Protein AF-0000000084599355 (afdb_homodimer)

Radius of gyration: 20.93 Å; Cα contacts (8 Å, |Δi|>4): 583; chains: 2; bounding box: 44×63×50 Å

Organism: NCBI:txid1246626

Foldseek 3Di:
DPPPQPADDPVLLVVQLQQKEKEFEPVDDPLVLLVVVCVVVVHHYDYDHDPAAGMFIWGAADVVSPRHGIGGFFEYEHEAAALQRVLVLVVVVVNNVVNLVVNLVGHYAYEHQAQCNVVCLCVVPYDDPDDSVVSVVSQVVSCVVSPYDYHYHHSNCVNVVRSVVNSVSSSVVSND/DPPPQDADDPVLLVVQLQQKEKEFEPVDDPLVLLVVVCVVVVHHYDYDHDPAAGMFIWGAADVVSPRHGIGTFFEYEHEAAALQRVLVLVVVVVNNVVNLVVNLVGHYAYEHQAQCNVVCLCVVPYDDPDDSVVSVVSQVVSCVVSPYDYHYHHSNCVNVVRSVVNSVSSSVVSND

Nearest PDB structures (foldseek):
  4p0q-assembly1_A  TM=6.979E-01  e=1.265E-07  Homo sapiens
  9f9m-assembly2_C  TM=7.115E-01  e=2.383E-07  Homo sapiens
  4p0p-assembly1_A  TM=7.348E-01  e=7.452E-07  Homo sapiens
  7f6l-assembly1_A  TM=7.515E-01  e=2.053E-06  Homo sapiens
  9f9a-assembly2_C  TM=6.940E-01  e=2.330E-06  Homo sapiens

Structure (mmCIF, N/CA/C/O backbone):
data_AF-0000000084599355-model_v1
#
loop_
_entity.id
_entity.type
_entity.pdbx_description
1 polymer Nuclease
#
loop_
_atom_site.group_PDB
_atom_site.id
_atom_site.type_symbol
_atom_site.label_atom_id
_atom_site.label_alt_id
_atom_site.label_comp_id
_atom_site.label_asym_id
_atom_site.label_entity_id
_atom_site.label_seq_id
_atom_site.pdbx_PDB_ins_code
_atom_site.Cartn_x
_atom_site.Cartn_y
_atom_site.Cartn_z
_atom_site.occupancy
_atom_site.B_iso_or_equiv
_atom_site.auth_seq_id
_atom_site.auth_comp_id
_atom_site.auth_asym_id
_atom_site.auth_atom_id
_atom_site.pdbx_PDB_model_num
ATOM 1 N N . MET A 1 1 ? -10.344 21.297 -13.68 1 28.09 1 MET A N 1
ATOM 2 C CA . MET A 1 1 ? -9.609 22.234 -12.844 1 28.09 1 MET A CA 1
ATOM 3 C C . MET A 1 1 ? -8.656 23.078 -13.688 1 28.09 1 MET A C 1
ATOM 5 O O . MET A 1 1 ? -8.047 22.578 -14.633 1 28.09 1 MET A O 1
ATOM 9 N N . SER A 1 2 ? -8.914 24.312 -13.789 1 31.38 2 SER A N 1
ATOM 10 C CA . SER A 1 2 ? -8.062 25.297 -14.445 1 31.38 2 SER A CA 1
ATOM 11 C C . SER A 1 2 ? -6.609 25.156 -14.008 1 31.38 2 SER A C 1
ATOM 13 O O . SER A 1 2 ? -6.312 25.156 -12.812 1 31.38 2 SER A O 1
ATOM 15 N N . ALA A 1 3 ? -5.742 24.531 -14.688 1 36.69 3 ALA A N 1
ATOM 16 C CA . ALA A 1 3 ? -4.316 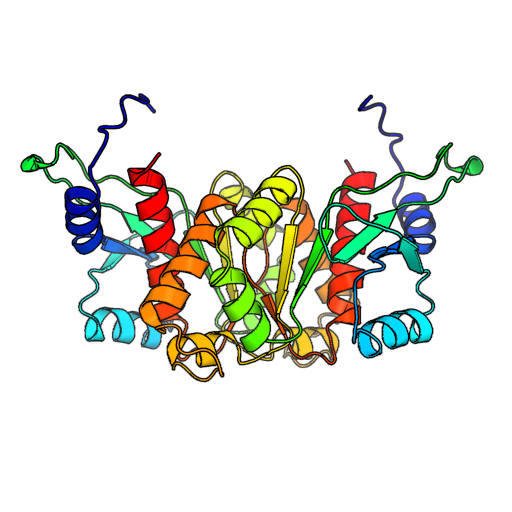24.234 -14.547 1 36.69 3 ALA A CA 1
ATOM 17 C C . ALA A 1 3 ? -3.518 25.5 -14.297 1 36.69 3 ALA A C 1
ATOM 19 O O . ALA A 1 3 ? -2.342 25.594 -14.664 1 36.69 3 ALA A O 1
ATOM 20 N N . LEU A 1 4 ? -4.129 26.547 -14.172 1 40.41 4 LEU A N 1
ATOM 21 C CA . LEU A 1 4 ? -3.295 27.703 -13.883 1 40.41 4 LEU A CA 1
ATOM 22 C C . LEU A 1 4 ? -2.6 27.562 -12.531 1 40.41 4 LEU A C 1
ATOM 24 O O . LEU A 1 4 ? -3.213 27.781 -11.484 1 40.41 4 LEU A O 1
ATOM 28 N N . GLY A 1 5 ? -1.975 26.453 -12.227 1 50.72 5 GLY A N 1
ATOM 29 C CA . GLY A 1 5 ? -1.352 26.203 -10.938 1 50.72 5 GLY A CA 1
ATOM 30 C C . GLY A 1 5 ? -0.275 27.203 -10.586 1 50.72 5 GLY A C 1
ATOM 31 O O . GLY A 1 5 ? 0.524 27.594 -11.438 1 50.72 5 GLY A O 1
ATOM 32 N N . TYR A 1 6 ? -0.561 28.281 -9.758 1 60.06 6 TYR A N 1
ATOM 33 C CA . TYR A 1 6 ? 0.477 29.125 -9.172 1 60.06 6 TYR A CA 1
ATOM 34 C C . TYR A 1 6 ? 1.712 28.312 -8.828 1 60.06 6 TYR A C 1
ATOM 36 O O . TYR A 1 6 ? 1.599 27.156 -8.406 1 60.06 6 TYR A O 1
ATOM 44 N N . ARG A 1 7 ? 2.85 28.609 -9.438 1 75.12 7 ARG A N 1
ATOM 45 C CA . ARG A 1 7 ? 4.121 27.969 -9.109 1 75.12 7 ARG A CA 1
ATOM 46 C C . ARG A 1 7 ? 4.668 28.484 -7.781 1 75.12 7 ARG A C 1
ATOM 48 O O . ARG A 1 7 ? 5.082 29.641 -7.68 1 75.12 7 ARG A O 1
ATOM 55 N N . TYR A 1 8 ? 4.406 27.828 -6.734 1 86.81 8 TYR A N 1
ATOM 56 C CA . TYR A 1 8 ? 4.91 28.172 -5.406 1 86.81 8 TYR A CA 1
ATOM 57 C C . TYR A 1 8 ? 6.383 27.797 -5.27 1 86.81 8 TYR A C 1
ATOM 59 O O . TYR A 1 8 ? 6.82 26.781 -5.805 1 86.81 8 TYR A O 1
ATOM 67 N N . ASP A 1 9 ? 7.094 28.688 -4.652 1 90.06 9 ASP A N 1
ATOM 68 C CA . ASP A 1 9 ? 8.453 28.266 -4.324 1 90.06 9 ASP A CA 1
ATOM 69 C C . ASP A 1 9 ? 8.484 27.453 -3.039 1 90.06 9 ASP A C 1
ATOM 71 O O . ASP A 1 9 ? 7.441 27.234 -2.412 1 90.06 9 ASP A O 1
ATOM 75 N N . LYS A 1 10 ? 9.633 26.875 -2.725 1 90.5 10 LYS A N 1
ATOM 76 C CA . LYS A 1 10 ? 9.766 25.938 -1.604 1 90.5 10 LYS A CA 1
ATOM 77 C C . LYS A 1 10 ? 9.312 26.594 -0.298 1 90.5 10 LYS A C 1
ATOM 79 O O . LYS A 1 10 ? 8.633 25.953 0.514 1 90.5 10 LYS A O 1
ATOM 84 N N . LYS A 1 11 ? 9.656 27.797 -0.09 1 92.75 11 LYS A N 1
ATOM 85 C CA . LYS A 1 11 ? 9.312 28.516 1.135 1 92.75 11 LYS A CA 1
ATOM 86 C C . LYS A 1 11 ? 7.797 28.688 1.256 1 92.75 11 LYS A C 1
ATOM 88 O O . LYS A 1 11 ? 7.23 28.516 2.336 1 92.75 11 LYS A O 1
ATOM 93 N N . GLU A 1 12 ? 7.195 29.078 0.204 1 93.38 12 GLU A N 1
ATOM 94 C CA . GLU A 1 12 ? 5.746 29.25 0.176 1 93.38 12 GLU A CA 1
ATOM 95 C C . GLU A 1 12 ? 5.023 27.938 0.443 1 93.38 12 GLU A C 1
ATOM 97 O O . GLU A 1 12 ? 4.039 27.906 1.183 1 93.38 12 GLU A O 1
ATOM 102 N N . ILE A 1 13 ? 5.562 26.922 -0.191 1 94.5 13 ILE A N 1
ATOM 103 C CA . ILE A 1 13 ? 4.969 25.594 -0.008 1 94.5 13 ILE A CA 1
ATOM 104 C C . ILE A 1 13 ? 5.035 25.203 1.465 1 94.5 13 ILE A C 1
ATOM 106 O O . ILE A 1 13 ? 4.047 24.75 2.039 1 94.5 13 ILE A O 1
ATOM 110 N N . ASP A 1 14 ? 6.156 25.391 2.072 1 93.75 14 ASP A N 1
ATOM 111 C CA . ASP A 1 14 ? 6.336 25.047 3.48 1 93.75 14 ASP A CA 1
ATOM 112 C C . ASP A 1 14 ? 5.367 25.844 4.359 1 93.75 14 ASP A C 1
ATOM 114 O O . ASP A 1 14 ? 4.801 25.297 5.309 1 93.75 14 ASP A O 1
ATOM 118 N N . GLN A 1 15 ? 5.195 27.094 4.027 1 94.19 15 GLN A N 1
ATOM 119 C CA . GLN A 1 15 ? 4.285 27.938 4.781 1 94.19 15 GLN A CA 1
ATOM 120 C C . GLN A 1 15 ? 2.844 27.469 4.645 1 94.19 15 GLN A C 1
ATOM 122 O O . GLN A 1 15 ? 2.102 27.422 5.629 1 94.19 15 GLN A O 1
ATOM 127 N N . ILE A 1 16 ? 2.473 27.141 3.455 1 94.94 16 ILE A N 1
ATOM 128 C CA . ILE A 1 16 ? 1.12 26.672 3.188 1 94.94 16 ILE A CA 1
ATOM 129 C C . ILE A 1 16 ? 0.878 25.359 3.936 1 94.94 16 ILE A C 1
ATOM 131 O O . ILE A 1 16 ? -0.16 25.188 4.578 1 94.94 16 ILE A O 1
ATOM 135 N N . LEU A 1 17 ? 1.846 24.469 3.914 1 95.69 17 LEU A N 1
ATOM 136 C CA . LEU A 1 17 ? 1.702 23.141 4.492 1 95.69 17 LEU A CA 1
ATOM 137 C C . LEU A 1 17 ? 1.582 23.219 6.012 1 95.69 17 LEU A C 1
ATOM 139 O O . LEU A 1 17 ? 0.947 22.359 6.633 1 95.69 17 LEU A O 1
ATOM 143 N N . LYS A 1 18 ? 2.094 24.203 6.609 1 95.25 18 LYS A N 1
ATOM 144 C CA . LYS A 1 18 ? 1.987 24.391 8.055 1 95.25 18 LYS A CA 1
ATOM 145 C C . LYS A 1 18 ? 0.544 24.672 8.461 1 95.25 18 LYS A C 1
ATOM 147 O O . LYS A 1 18 ? 0.185 24.516 9.633 1 95.25 18 LYS A O 1
ATOM 152 N N . THR A 1 19 ? -0.26 25.109 7.496 1 96.19 19 THR A N 1
ATOM 153 C CA . THR A 1 19 ? -1.637 25.484 7.805 1 96.19 19 THR A CA 1
ATOM 154 C C . THR A 1 19 ? -2.598 24.359 7.434 1 96.19 19 THR A C 1
ATOM 156 O O . THR A 1 19 ? -3.814 24.5 7.57 1 96.19 19 THR A O 1
ATOM 159 N N . LEU A 1 20 ? -2.074 23.266 6.922 1 97.69 20 LEU A N 1
ATOM 160 C CA . LEU A 1 20 ? -2.904 22.141 6.477 1 97.69 20 LEU A CA 1
ATOM 161 C C . LEU A 1 20 ? -3.867 21.719 7.574 1 97.69 20 LEU A C 1
ATOM 163 O O . LEU A 1 20 ? -3.475 21.594 8.734 1 97.69 20 LEU A O 1
ATOM 167 N N . VAL A 1 21 ? -5.125 21.469 7.191 1 98.56 21 VAL A N 1
ATOM 168 C CA . VAL A 1 21 ? -6.125 21.016 8.148 1 98.56 21 VAL A CA 1
ATOM 169 C C . VAL A 1 21 ? -6.574 19.594 7.801 1 98.56 21 VAL A C 1
ATOM 171 O O . VAL A 1 21 ? -6.969 19.328 6.664 1 98.56 21 VAL A O 1
ATOM 174 N N . ILE A 1 22 ? -6.508 18.672 8.773 1 98.62 22 ILE A N 1
ATOM 175 C CA . ILE A 1 22 ? -6.977 17.312 8.578 1 98.62 22 ILE A CA 1
ATOM 176 C C . ILE A 1 22 ? -8.492 17.25 8.766 1 98.62 22 ILE A C 1
ATOM 178 O O . ILE A 1 22 ? -9.031 17.859 9.688 1 98.62 22 ILE A O 1
ATOM 182 N N . THR A 1 23 ? -9.188 16.672 7.855 1 98.06 23 THR A N 1
ATOM 183 C CA . THR A 1 23 ? -10.609 16.391 8.023 1 98.06 23 THR A CA 1
ATOM 184 C C . THR A 1 23 ? -10.836 14.992 8.578 1 98.06 23 THR A C 1
ATOM 186 O O . THR A 1 23 ? -10.227 14.023 8.102 1 98.06 23 THR A O 1
ATOM 189 N N . VAL A 1 24 ? -11.664 14.875 9.586 1 97.5 24 VAL A N 1
ATOM 190 C CA . VAL A 1 24 ? -12.016 13.617 10.234 1 97.5 24 VAL A CA 1
ATOM 191 C C . VAL A 1 24 ? -13.508 13.344 10.062 1 97.5 24 VAL A C 1
ATOM 193 O O . VAL A 1 24 ? -14.344 14.164 10.445 1 97.5 24 VAL A O 1
ATOM 196 N N . ASP A 1 25 ? -13.805 12.203 9.453 1 96.38 25 ASP A N 1
ATOM 197 C CA . ASP A 1 25 ? -15.211 11.867 9.266 1 96.38 25 ASP A CA 1
ATOM 198 C C . ASP A 1 25 ? -15.945 11.805 10.609 1 96.38 25 ASP A C 1
ATOM 200 O O . ASP A 1 25 ? -15.422 11.25 11.578 1 96.38 25 ASP A O 1
ATOM 204 N N . THR A 1 26 ? -17.062 12.242 10.656 1 92.88 26 THR A N 1
ATOM 205 C CA . THR A 1 26 ? -17.844 12.328 11.883 1 92.88 26 THR A CA 1
ATOM 206 C C . THR A 1 26 ? -18.234 10.938 12.375 1 92.88 26 THR A C 1
ATOM 208 O O . THR A 1 26 ? -18.484 10.742 13.57 1 92.88 26 THR A O 1
ATOM 211 N N . ARG A 1 27 ? -18.297 10.031 11.5 1 89.56 27 ARG A N 1
ATOM 212 C CA . ARG A 1 27 ? -18.719 8.68 11.875 1 89.56 27 ARG A CA 1
ATOM 213 C C . ARG A 1 27 ? -17.562 7.895 12.484 1 89.56 27 ARG A C 1
ATOM 215 O O . ARG A 1 27 ? -17.766 6.789 13 1 89.56 27 ARG A O 1
ATOM 222 N N . GLU A 1 28 ? -16.312 8.391 12.305 1 87.12 28 GLU A N 1
ATOM 223 C CA . GLU A 1 28 ? -15.141 7.766 12.906 1 87.12 28 GLU A CA 1
ATOM 224 C C . GLU A 1 28 ? -15.211 7.816 14.43 1 87.12 28 GLU A C 1
ATOM 226 O O . GLU A 1 28 ? -15.242 8.898 15.023 1 87.12 28 GLU A O 1
ATOM 231 N N . GLN A 1 29 ? -15.305 6.477 14.852 1 81.75 29 GLN A N 1
ATOM 232 C CA . GLN A 1 29 ? -15.359 6.332 16.297 1 81.75 29 GLN A CA 1
ATOM 233 C C . GLN A 1 29 ? -14.117 5.633 16.844 1 81.75 29 GLN A C 1
ATOM 235 O O . GLN A 1 29 ? -13.297 5.137 16.062 1 81.75 29 GLN A O 1
ATOM 240 N N . LYS A 1 30 ? -13.766 5.754 18.141 1 85.19 30 LYS A N 1
ATOM 241 C CA . LYS A 1 30 ? -12.656 5.102 18.812 1 85.19 30 LYS A CA 1
ATOM 242 C C . LYS A 1 30 ? -11.312 5.543 18.234 1 85.19 30 LYS A C 1
ATOM 244 O O . LYS A 1 30 ? -10.469 4.707 17.906 1 85.19 30 LYS A O 1
ATOM 249 N N . ASN A 1 31 ? -11.234 6.754 17.875 1 92.31 31 ASN A N 1
ATOM 250 C CA . ASN A 1 31 ? -10.023 7.281 17.25 1 92.31 31 ASN A CA 1
ATOM 251 C C . ASN A 1 31 ? -9.305 8.266 18.172 1 92.31 31 ASN A C 1
ATOM 253 O O . ASN A 1 31 ? -8.609 9.172 17.703 1 92.31 31 ASN A O 1
ATOM 257 N N . GLN A 1 32 ? -9.516 8.109 19.406 1 94.75 32 GLN A N 1
ATOM 258 C CA . GLN A 1 32 ? -8.961 9.031 20.391 1 94.75 32 GLN A CA 1
ATOM 259 C C . GLN A 1 32 ? -7.438 9.109 20.266 1 94.75 32 GLN A C 1
ATOM 261 O O . GLN A 1 32 ? -6.855 10.188 20.391 1 94.75 32 GLN A O 1
ATOM 266 N N . HIS A 1 33 ? -6.805 7.984 20.094 1 96.12 33 HIS A N 1
ATOM 267 C CA . HIS A 1 33 ? -5.348 7.969 20.016 1 96.12 33 HIS A CA 1
ATOM 268 C C . HIS A 1 33 ? -4.859 8.766 18.812 1 96.12 33 HIS A C 1
ATOM 270 O O . HIS A 1 33 ? -3.779 9.359 18.844 1 96.12 33 HIS A O 1
ATOM 276 N N . VAL A 1 34 ? -5.59 8.781 17.703 1 97.19 34 VAL A N 1
ATOM 277 C CA . VAL A 1 34 ? -5.254 9.57 16.531 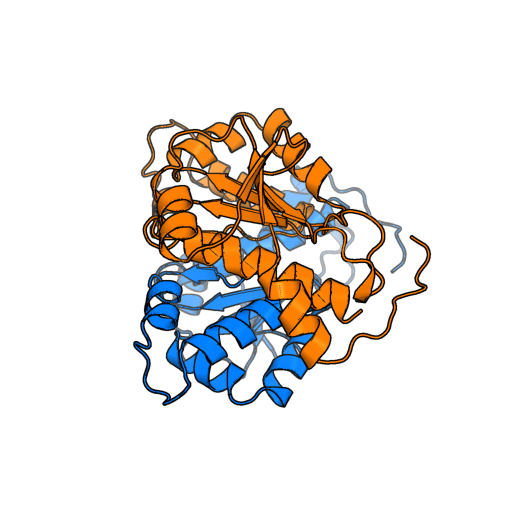1 97.19 34 VAL A CA 1
ATOM 278 C C . VAL A 1 34 ? -5.43 11.055 16.828 1 97.19 34 VAL A C 1
ATOM 280 O O . VAL A 1 34 ? -4.547 11.867 16.531 1 97.19 34 VAL A O 1
ATOM 283 N N . ARG A 1 35 ? -6.551 11.398 17.438 1 96.19 35 ARG A N 1
ATOM 284 C CA . ARG A 1 35 ? -6.836 12.781 17.797 1 96.19 35 ARG A CA 1
ATOM 285 C C . ARG A 1 35 ? -5.801 13.312 18.797 1 96.19 35 ARG A C 1
ATOM 287 O O . ARG A 1 35 ? -5.352 14.461 18.672 1 96.19 35 ARG A O 1
ATOM 294 N N . GLU A 1 36 ? -5.504 12.523 19.75 1 97.25 36 GLU A N 1
ATOM 295 C CA . GLU A 1 36 ? -4.504 12.914 20.734 1 97.25 36 GLU A CA 1
ATOM 296 C C . GLU A 1 36 ? -3.162 13.219 20.078 1 97.25 36 GLU A C 1
ATOM 298 O O . GLU A 1 36 ? -2.453 14.141 20.484 1 97.25 36 GLU A O 1
ATOM 303 N N . TYR A 1 37 ? -2.801 12.391 19.094 1 97.75 37 TYR A N 1
ATOM 304 C CA . TYR A 1 37 ? -1.583 12.664 18.344 1 97.75 37 TYR A CA 1
ATOM 305 C C . TYR A 1 37 ? -1.647 14.031 17.688 1 97.75 37 TYR A C 1
ATOM 307 O O . TYR A 1 37 ? -0.693 14.812 17.766 1 97.75 37 TYR A O 1
ATOM 315 N N . PHE A 1 38 ? -2.742 14.352 16.953 1 97.88 38 PHE A N 1
ATOM 316 C CA . PHE A 1 38 ? -2.908 15.648 16.297 1 97.88 38 PHE A CA 1
ATOM 317 C C . PHE A 1 38 ? -2.779 16.781 17.312 1 97.88 38 PHE A C 1
ATOM 319 O O . PHE A 1 38 ? -2.088 17.766 17.047 1 97.88 38 PHE A O 1
ATOM 326 N N . MET A 1 39 ? -3.414 16.594 18.453 1 97.62 39 MET A N 1
ATOM 327 C CA . MET A 1 39 ? -3.385 17.625 19.484 1 97.62 39 MET A CA 1
ATOM 328 C C . MET A 1 39 ? -1.97 17.812 20.016 1 97.62 39 MET A C 1
ATOM 330 O O . MET A 1 39 ? -1.489 18.953 20.141 1 97.62 39 MET A O 1
ATOM 334 N N . LYS A 1 40 ? -1.336 16.75 20.328 1 97.69 40 LYS A N 1
ATOM 335 C CA . LYS A 1 40 ? 0.013 16.797 20.891 1 97.69 40 LYS A CA 1
ATOM 336 C C . LYS A 1 40 ? 0.985 17.469 19.922 1 97.69 40 LYS A C 1
ATOM 338 O O . LYS A 1 40 ? 1.914 18.156 20.344 1 97.69 40 LYS A O 1
ATOM 343 N N . LYS A 1 41 ? 0.792 17.297 18.625 1 97.44 41 LYS A N 1
ATOM 344 C CA . LYS A 1 41 ? 1.697 17.828 17.609 1 97.44 41 LYS A CA 1
ATOM 345 C C . LYS A 1 41 ? 1.189 19.156 17.047 1 97.44 41 LYS A C 1
ATOM 347 O O . LYS A 1 41 ? 1.764 19.703 16.109 1 97.44 41 LYS A O 1
ATOM 352 N N . ASP A 1 42 ? 0.11 19.656 17.578 1 97.62 42 ASP A N 1
ATOM 353 C CA . ASP A 1 42 ? -0.495 20.922 17.172 1 97.62 42 ASP A CA 1
ATOM 354 C C . ASP A 1 42 ? -0.903 20.891 15.703 1 97.62 42 ASP A C 1
ATOM 356 O O . ASP A 1 42 ? -0.635 21.828 14.961 1 97.62 42 ASP A O 1
ATOM 360 N N . ILE A 1 43 ? -1.432 19.734 15.297 1 98.06 43 ILE A N 1
ATOM 361 C CA . ILE A 1 43 ? -1.965 19.562 13.945 1 98.06 43 ILE A CA 1
ATOM 362 C C . ILE A 1 43 ? -3.441 19.953 13.922 1 98.06 43 ILE A C 1
ATOM 364 O O . ILE A 1 43 ? -4.258 19.344 14.625 1 98.06 43 ILE A O 1
ATOM 368 N N . PRO A 1 44 ? -3.809 20.984 13.148 1 98.12 44 PRO A N 1
ATOM 369 C CA . PRO A 1 44 ? -5.223 21.359 13.055 1 98.12 44 PRO A CA 1
ATOM 370 C C . PRO A 1 44 ? -6.086 20.266 12.445 1 98.12 44 PRO A C 1
ATOM 372 O O . PRO A 1 44 ? -5.68 19.609 11.469 1 98.12 44 PRO A O 1
ATOM 375 N N . PHE A 1 45 ? -7.242 19.984 13.039 1 98.06 45 PHE A N 1
ATOM 376 C CA . PHE A 1 45 ? -8.18 19.031 12.445 1 98.06 45 PHE A CA 1
ATOM 377 C C . PHE A 1 45 ? -9.617 19.438 12.758 1 98.06 45 PHE A C 1
ATOM 379 O O . PHE A 1 45 ? -9.875 20.141 13.734 1 98.06 45 PHE A O 1
ATOM 386 N N . VAL A 1 46 ? -10.555 19.062 11.859 1 97.44 46 VAL A N 1
ATOM 387 C CA . VAL A 1 46 ? -11.969 19.375 12.008 1 97.44 46 VAL A CA 1
ATOM 388 C C . VAL A 1 46 ? -12.805 18.125 11.703 1 97.44 46 VAL A C 1
ATOM 390 O O . VAL A 1 46 ? -12.406 17.2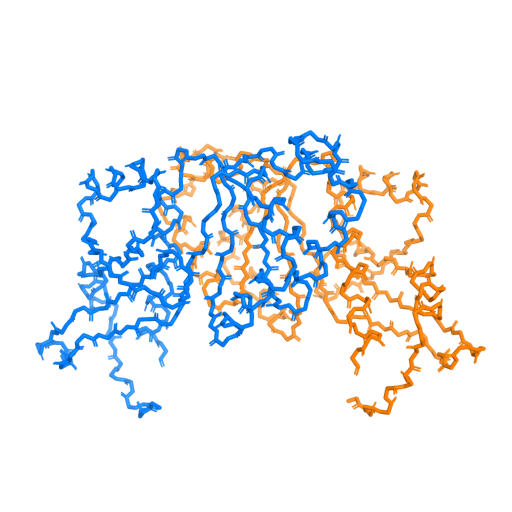81 10.898 1 97.44 46 VAL A O 1
ATOM 393 N N . ASN A 1 47 ? -13.961 17.969 12.391 1 96.25 47 ASN A N 1
ATOM 394 C CA . ASN A 1 47 ? -14.922 16.922 12.07 1 96.25 47 ASN A CA 1
ATOM 395 C C . ASN A 1 47 ? -15.852 17.344 10.938 1 96.25 47 ASN A C 1
ATOM 397 O O . ASN A 1 47 ? -16.391 18.453 10.945 1 96.25 47 ASN A O 1
ATOM 401 N N . ARG A 1 48 ? -15.984 16.531 9.953 1 94 48 ARG A N 1
ATOM 402 C CA . ARG A 1 48 ? -16.859 16.766 8.805 1 94 48 ARG A CA 1
ATOM 403 C C . ARG A 1 48 ? -17.375 15.445 8.234 1 94 48 ARG A C 1
ATOM 405 O O . ARG A 1 48 ? -16.688 14.43 8.266 1 94 48 ARG A O 1
ATOM 412 N N . THR A 1 49 ? -18.609 15.5 7.758 1 93.25 49 THR A N 1
ATOM 413 C CA . THR A 1 49 ? -19.109 14.32 7.066 1 93.25 49 THR A CA 1
ATOM 414 C C . THR A 1 49 ? -18.391 14.117 5.738 1 93.25 49 THR A C 1
ATOM 416 O O . THR A 1 49 ? -18.344 15.023 4.906 1 93.25 49 THR A O 1
ATOM 419 N N . MET A 1 50 ? -17.859 12.977 5.602 1 92.06 50 MET A N 1
ATOM 420 C CA . MET A 1 50 ? -17.109 12.68 4.387 1 92.06 50 MET A CA 1
ATOM 421 C C . MET A 1 50 ? -17.75 11.539 3.607 1 92.06 50 MET A C 1
ATOM 423 O O . MET A 1 50 ? -18.25 10.586 4.199 1 92.06 50 MET A O 1
ATOM 427 N N . LYS A 1 51 ? -17.672 11.625 2.277 1 87.19 51 LYS A N 1
ATOM 428 C CA . LYS A 1 51 ? -18.25 10.609 1.404 1 87.19 51 LYS A CA 1
ATOM 429 C C . LYS A 1 51 ? -17.312 9.414 1.258 1 87.19 51 LYS A C 1
ATOM 431 O O . LYS A 1 51 ? -17.766 8.289 1.024 1 87.19 51 LYS A O 1
ATOM 436 N N . THR A 1 52 ? -16.031 9.711 1.379 1 89.56 52 THR A N 1
ATOM 437 C CA . THR A 1 52 ? -15.039 8.672 1.165 1 89.56 52 THR A CA 1
ATOM 438 C C . THR A 1 52 ? -13.93 8.75 2.215 1 89.56 52 THR A C 1
ATOM 440 O O . THR A 1 52 ? -13.492 9.844 2.574 1 89.56 52 THR A O 1
ATOM 443 N N . GLY A 1 53 ? -13.617 7.609 2.707 1 92.81 53 GLY A N 1
ATOM 444 C CA . GLY A 1 53 ? -12.523 7.543 3.662 1 92.81 53 GLY A CA 1
ATOM 445 C C . GLY A 1 53 ? -12.891 8.094 5.027 1 92.81 53 GLY A C 1
ATOM 446 O O . GLY A 1 53 ? -13.938 8.719 5.191 1 92.81 53 GLY A O 1
ATOM 447 N N . ASP A 1 54 ? -12.023 7.914 5.984 1 96.25 54 ASP A N 1
ATOM 448 C CA . ASP A 1 54 ? -12.195 8.391 7.352 1 96.25 54 ASP A CA 1
ATOM 449 C C . ASP A 1 54 ? -11.422 9.688 7.582 1 96.25 54 ASP A C 1
ATOM 451 O O . ASP A 1 54 ? -11.789 10.5 8.438 1 96.25 54 ASP A O 1
ATOM 455 N N . TYR A 1 55 ? -10.398 9.875 6.832 1 97.56 55 TYR A N 1
ATOM 456 C CA . TYR A 1 55 ? -9.547 11.047 6.992 1 97.56 55 TYR A CA 1
ATOM 457 C C . TYR A 1 55 ? -9.195 11.656 5.641 1 97.56 55 TYR A C 1
ATOM 459 O O . TYR A 1 55 ? -8.938 10.93 4.676 1 97.56 55 TYR A O 1
ATOM 467 N N . GLY A 1 56 ? -9.188 12.93 5.531 1 97.31 56 GLY A N 1
ATOM 468 C CA . GLY A 1 56 ? -8.734 13.758 4.426 1 97.31 56 GLY A CA 1
ATOM 469 C C . GLY A 1 56 ? -8.07 15.039 4.879 1 97.31 56 GLY A C 1
ATOM 470 O O . GLY A 1 56 ? -7.617 15.148 6.02 1 97.31 56 GLY A O 1
ATOM 471 N N . CYS A 1 57 ? -7.922 15.992 3.871 1 97.81 57 CYS A N 1
ATOM 472 C CA . CYS A 1 57 ? -7.332 17.266 4.281 1 97.81 57 CYS A CA 1
ATOM 473 C C . CYS A 1 57 ? -7.676 18.375 3.295 1 97.81 57 CYS A C 1
ATOM 475 O O . CYS A 1 57 ? -8.172 18.094 2.201 1 97.81 57 CYS A O 1
ATOM 477 N N . TYR A 1 58 ? -7.5 19.547 3.783 1 97.5 58 TYR A N 1
ATOM 478 C CA . TYR A 1 58 ? -7.645 20.703 2.908 1 97.5 58 TYR A CA 1
ATOM 479 C C . TYR A 1 58 ? -6.699 21.828 3.326 1 97.5 58 TYR A C 1
ATOM 481 O O . TYR A 1 58 ? -6.227 21.859 4.465 1 97.5 58 TYR A O 1
ATOM 489 N N . ILE A 1 59 ? -6.371 22.641 2.379 1 96.81 59 ILE A N 1
ATOM 490 C CA . ILE A 1 59 ? -5.594 23.859 2.58 1 96.81 59 ILE A CA 1
ATOM 491 C C . ILE A 1 59 ? -6.535 25.047 2.742 1 96.81 59 ILE A C 1
ATOM 493 O O . ILE A 1 59 ? -7.312 25.375 1.837 1 96.81 59 ILE A O 1
ATOM 497 N N . PRO A 1 60 ? -6.457 25.688 3.879 1 97.12 60 PRO A N 1
ATOM 498 C CA . PRO A 1 60 ? -7.348 26.844 4.082 1 97.12 60 PRO A CA 1
ATOM 499 C C . PRO A 1 60 ? -7.062 27.984 3.117 1 97.12 60 PRO A C 1
ATOM 501 O O . PRO A 1 60 ? -5.934 28.141 2.652 1 97.12 60 PRO A O 1
ATOM 504 N N . ALA A 1 61 ? -8.117 28.781 2.881 1 95.69 61 ALA A N 1
ATOM 505 C CA . ALA A 1 61 ? -7.965 29.984 2.068 1 95.69 61 ALA A CA 1
ATOM 506 C C . ALA A 1 61 ? -6.871 30.891 2.631 1 95.69 61 ALA A C 1
ATOM 508 O O . ALA A 1 61 ? -6.762 31.062 3.85 1 95.69 61 ALA A O 1
ATOM 509 N N . ASN A 1 62 ? -5.996 31.359 1.801 1 93.38 62 ASN A N 1
ATOM 510 C CA . ASN A 1 62 ? -4.93 32.312 2.084 1 93.38 62 ASN A CA 1
ATOM 511 C C . ASN A 1 62 ? -4.723 33.281 0.926 1 93.38 62 ASN A C 1
ATOM 513 O O . ASN A 1 62 ? -3.848 33.094 0.085 1 93.38 62 ASN A O 1
ATOM 517 N N . PRO A 1 63 ? -5.395 34.406 1.001 1 91.44 63 PRO A N 1
ATOM 518 C CA . PRO A 1 63 ? -5.332 35.344 -0.118 1 91.44 63 PRO A CA 1
ATOM 519 C C . PRO A 1 63 ? -3.92 35.875 -0.367 1 91.44 63 PRO A C 1
ATOM 521 O O . PRO A 1 63 ? -3.551 36.156 -1.514 1 91.44 63 PRO A O 1
ATOM 524 N N . GLU A 1 64 ? -3.141 36 0.642 1 92.06 64 GLU A N 1
ATOM 525 C CA . GLU A 1 64 ? -1.775 36.469 0.5 1 92.06 64 GLU A CA 1
ATOM 526 C C . GLU A 1 64 ? -0.931 35.531 -0.35 1 92.06 64 GLU A C 1
ATOM 528 O O . GLU A 1 64 ? 0.002 35.969 -1.029 1 92.06 64 GLU A O 1
ATOM 533 N N . LEU A 1 65 ? -1.385 34.312 -0.33 1 90.88 65 LEU A N 1
ATOM 534 C CA . LEU A 1 65 ? -0.647 33.312 -1.108 1 90.88 65 LEU A CA 1
ATOM 535 C C . LEU A 1 65 ? -1.444 32.906 -2.336 1 90.88 65 LEU A C 1
ATOM 537 O O . LEU A 1 65 ? -1.122 31.891 -2.969 1 90.88 65 LEU A O 1
ATOM 541 N N . GLY A 1 66 ? -2.547 33.562 -2.541 1 88.69 66 GLY A N 1
ATOM 542 C CA . GLY A 1 66 ? -3.309 33.312 -3.756 1 88.69 66 GLY A CA 1
ATOM 543 C C . GLY A 1 66 ? -4.352 32.219 -3.607 1 88.69 66 GLY A C 1
ATOM 544 O O . GLY A 1 66 ? -4.902 31.75 -4.602 1 88.69 66 GLY A O 1
ATOM 545 N N . ILE A 1 67 ? -4.488 31.75 -2.416 1 92.38 67 ILE A N 1
ATOM 546 C CA . ILE A 1 67 ? -5.512 30.75 -2.164 1 92.38 67 ILE A CA 1
ATOM 547 C C . ILE A 1 67 ? -6.809 31.422 -1.737 1 92.38 67 ILE A C 1
ATOM 549 O O . ILE A 1 67 ? -6.961 31.812 -0.577 1 92.38 67 ILE A O 1
ATOM 553 N N . ILE A 1 68 ? -7.746 31.469 -2.641 1 93.25 68 ILE A N 1
ATOM 554 C CA . ILE A 1 68 ? -8.914 32.312 -2.475 1 93.25 68 ILE A CA 1
ATOM 555 C C . ILE A 1 68 ? -9.977 31.594 -1.66 1 93.25 68 ILE A C 1
ATOM 557 O O . ILE A 1 68 ? -10.805 32.219 -0.998 1 93.25 68 ILE A O 1
ATOM 561 N N . ARG A 1 69 ? -9.984 30.297 -1.748 1 94.88 69 ARG A N 1
ATOM 562 C CA . ARG A 1 69 ? -10.93 29.484 -0.983 1 94.88 69 ARG A CA 1
ATOM 563 C C . ARG A 1 69 ? -10.258 28.203 -0.476 1 94.88 69 ARG A C 1
ATOM 565 O O . ARG A 1 69 ? -9.203 27.812 -0.976 1 94.88 69 ARG A O 1
ATOM 572 N N . ASP A 1 70 ? -10.93 27.656 0.514 1 95.75 70 ASP A N 1
ATOM 573 C CA . ASP A 1 70 ? -10.445 26.359 0.977 1 95.75 70 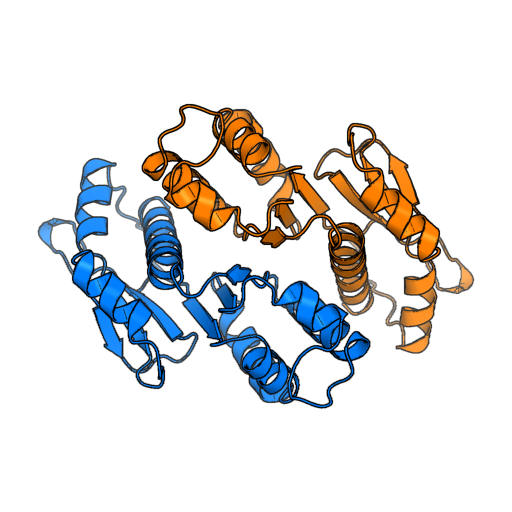ASP A CA 1
ATOM 574 C C . ASP A 1 70 ? -10.258 25.391 -0.19 1 95.75 70 ASP A C 1
ATOM 576 O O . ASP A 1 70 ? -11.133 25.281 -1.06 1 95.75 70 ASP A O 1
ATOM 580 N N . THR A 1 71 ? -9.117 24.797 -0.183 1 94.25 71 THR A N 1
ATOM 581 C CA . THR A 1 71 ? -8.805 23.859 -1.265 1 94.25 71 THR A CA 1
ATOM 582 C C . THR A 1 71 ? -8.633 22.438 -0.729 1 94.25 71 THR A C 1
ATOM 584 O O . THR A 1 71 ? -7.656 22.156 -0.03 1 94.25 71 THR A O 1
ATOM 587 N N . PHE A 1 72 ? -9.57 21.609 -1.16 1 94.44 72 PHE A N 1
ATOM 588 C CA . PHE A 1 72 ? -9.531 20.234 -0.699 1 94.44 72 PHE A CA 1
ATOM 589 C C . PHE A 1 72 ? -8.578 19.406 -1.551 1 94.44 72 PHE A C 1
ATOM 591 O O . PHE A 1 72 ? -8.547 19.547 -2.773 1 94.44 72 PHE A O 1
ATOM 598 N N . VAL A 1 73 ? -7.719 18.641 -0.858 1 93.81 73 VAL A N 1
ATOM 599 C CA . VAL A 1 73 ? -6.762 17.766 -1.53 1 93.81 73 VAL A CA 1
ATOM 600 C C . VAL A 1 73 ? -7.414 16.422 -1.834 1 93.81 73 VAL A C 1
ATOM 602 O O . VAL A 1 73 ? -8.055 15.828 -0.965 1 93.81 73 VAL A O 1
ATOM 605 N N . ASN A 1 74 ? -7.227 16 -3.031 1 92 74 ASN A N 1
ATOM 606 C CA . ASN A 1 74 ? -7.734 14.68 -3.375 1 92 74 ASN A CA 1
ATOM 607 C C . ASN A 1 74 ? -6.938 13.578 -2.686 1 92 74 ASN A C 1
ATOM 609 O O . ASN A 1 74 ? -5.707 13.594 -2.695 1 92 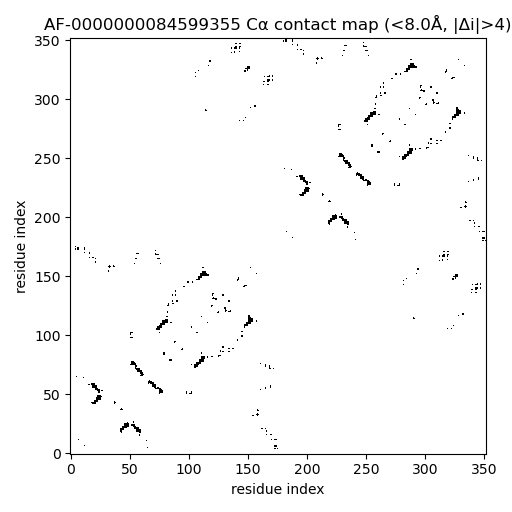74 ASN A O 1
ATOM 613 N N . GLY A 1 75 ? -7.586 12.727 -2.023 1 92.56 75 GLY A N 1
ATOM 614 C CA . GLY A 1 75 ? -6.988 11.617 -1.302 1 92.56 75 GLY A CA 1
ATOM 615 C C . GLY A 1 75 ? -7.68 11.32 0.015 1 92.56 75 GLY A C 1
ATOM 616 O O . GLY A 1 75 ? -8.312 12.195 0.603 1 92.56 75 GLY A O 1
ATOM 617 N N . ALA A 1 76 ? -7.605 10.156 0.385 1 93.88 76 ALA A N 1
ATOM 618 C CA . ALA A 1 76 ? -8.289 9.781 1.622 1 93.88 76 ALA A CA 1
ATOM 619 C C . ALA A 1 76 ? -7.609 8.578 2.275 1 93.88 76 ALA A C 1
ATOM 621 O O . ALA A 1 76 ? -6.969 7.77 1.597 1 93.88 76 ALA A O 1
ATOM 622 N N . VAL A 1 77 ? -7.715 8.523 3.578 1 96.31 77 VAL A N 1
ATOM 623 C CA . VAL A 1 77 ? -7.262 7.371 4.355 1 96.31 77 VAL A CA 1
ATOM 624 C C . VAL A 1 77 ? -8.453 6.684 5.008 1 96.31 77 VAL A C 1
ATOM 626 O O . VAL A 1 77 ? -9.258 7.328 5.688 1 96.31 77 VAL A O 1
ATOM 629 N N . GLU A 1 78 ? -8.633 5.438 4.688 1 95.56 78 GLU A N 1
ATOM 630 C CA . GLU A 1 78 ? -9.586 4.562 5.367 1 95.56 78 GLU A CA 1
ATOM 631 C C . GLU A 1 78 ? -8.914 3.789 6.496 1 95.56 78 GLU A C 1
ATOM 633 O O . GLU A 1 78 ? -7.844 3.205 6.305 1 95.56 78 GLU A O 1
ATOM 638 N N . ARG A 1 79 ? -9.492 3.865 7.676 1 96.5 79 ARG A N 1
ATOM 639 C CA . ARG A 1 79 ? -8.891 3.221 8.844 1 96.5 79 ARG A CA 1
ATOM 640 C C . ARG A 1 79 ? -9.797 2.115 9.383 1 96.5 79 ARG A C 1
ATOM 642 O O . ARG A 1 79 ? -11.008 2.301 9.508 1 96.5 79 ARG A O 1
ATOM 649 N N . LYS A 1 80 ? -9.18 0.938 9.625 1 96.25 80 LYS A N 1
ATOM 650 C CA . LYS A 1 80 ? -9.828 -0.164 10.336 1 96.25 80 LYS A CA 1
ATOM 651 C C . LYS A 1 80 ? -9.156 -0.408 11.688 1 96.25 80 LYS A C 1
ATOM 653 O O . LYS A 1 80 ? -7.93 -0.419 11.789 1 96.25 80 LYS A O 1
ATOM 658 N N . ASN A 1 81 ? -9.922 -0.587 12.734 1 94.69 81 ASN A N 1
ATOM 659 C CA . ASN A 1 81 ? -9.422 -0.753 14.094 1 94.69 81 ASN A CA 1
ATOM 660 C C . ASN A 1 81 ? -8.766 -2.115 14.289 1 94.69 81 ASN A C 1
ATOM 662 O O . ASN A 1 81 ? -8.219 -2.4 15.359 1 94.69 81 ASN A O 1
ATOM 666 N N . GLY A 1 82 ? -8.602 -2.893 13.305 1 96.44 82 GLY A N 1
ATOM 667 C CA . GLY A 1 82 ? -7.988 -4.207 13.398 1 96.44 82 GLY A CA 1
ATOM 668 C C . GLY A 1 82 ? -8.438 -5.156 12.305 1 96.44 82 GLY A C 1
ATOM 669 O O . GLY A 1 82 ? -9.266 -4.793 11.461 1 96.44 82 GLY A O 1
ATOM 670 N N . VAL A 1 83 ? -7.844 -6.359 12.375 1 97.56 83 VAL A N 1
ATOM 671 C CA . VAL A 1 83 ? -8.125 -7.375 11.367 1 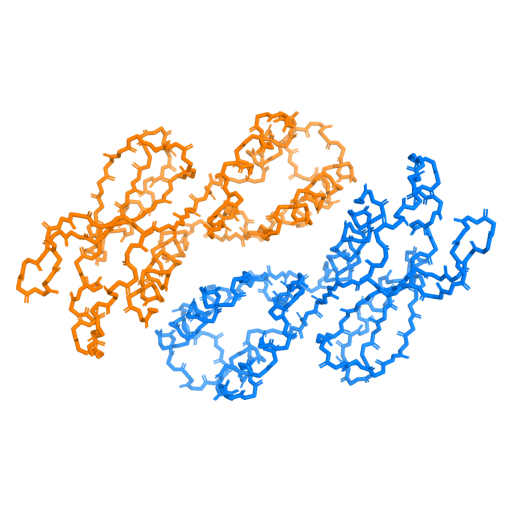97.56 83 VAL A CA 1
ATOM 672 C C . VAL A 1 83 ? -9.586 -7.793 11.438 1 97.56 83 VAL A C 1
ATOM 674 O O . VAL A 1 83 ? -10.219 -8.055 10.414 1 97.56 83 VAL A O 1
ATOM 677 N N . ASP A 1 84 ? -10.172 -7.891 12.664 1 97.69 84 ASP A N 1
ATOM 678 C CA . ASP A 1 84 ? -11.57 -8.289 12.812 1 97.69 84 ASP A CA 1
ATOM 679 C C . ASP A 1 84 ? -12.5 -7.355 12.031 1 97.69 84 ASP A C 1
ATOM 681 O O . ASP A 1 84 ? -13.43 -7.812 11.367 1 97.69 84 ASP A O 1
ATOM 685 N N . GLU A 1 85 ? -12.242 -6.074 12.109 1 96 85 GLU A N 1
ATOM 686 C CA . GLU A 1 85 ? -13.062 -5.117 11.383 1 96 85 GLU A CA 1
ATOM 687 C C . GLU A 1 85 ? -12.859 -5.25 9.875 1 96 85 GLU A C 1
ATOM 689 O O . GLU A 1 85 ? -13.812 -5.117 9.102 1 96 85 GLU A O 1
ATOM 694 N N . LEU A 1 86 ? -11.641 -5.434 9.43 1 96.81 86 LEU A N 1
ATOM 695 C CA . LEU A 1 86 ? -11.359 -5.648 8.016 1 96.81 86 LEU A CA 1
ATOM 696 C C . LEU A 1 86 ? -12.148 -6.84 7.477 1 96.81 86 LEU A C 1
ATOM 698 O O . LEU A 1 86 ? -12.789 -6.746 6.426 1 96.81 86 LEU A O 1
ATOM 702 N N . VAL A 1 87 ? -12.102 -7.938 8.266 1 97.38 87 VAL A N 1
ATOM 703 C CA . VAL A 1 87 ? -12.781 -9.164 7.848 1 97.38 87 VAL A CA 1
ATOM 704 C C . VAL A 1 87 ? -14.281 -8.898 7.727 1 97.38 87 VAL A C 1
ATOM 706 O O . VAL A 1 87 ? -14.914 -9.328 6.762 1 97.38 87 VAL A O 1
ATOM 709 N N . GLU A 1 88 ? -14.828 -8.18 8.664 1 95.88 88 GLU A N 1
ATOM 710 C CA . GLU A 1 88 ? -16.25 -7.848 8.625 1 95.88 88 GLU A CA 1
ATOM 711 C C . GLU A 1 88 ? -16.578 -7.016 7.391 1 95.88 88 GLU A C 1
ATOM 713 O O . GLU A 1 88 ? -17.641 -7.199 6.785 1 95.88 88 GLU A O 1
ATOM 718 N N . SER A 1 89 ? -15.727 -6.102 7.043 1 94.62 89 SER A N 1
ATOM 719 C CA . SER A 1 89 ? -15.93 -5.277 5.855 1 94.62 89 SER A CA 1
ATOM 720 C C . SER A 1 89 ? -15.922 -6.125 4.59 1 94.62 89 SER A C 1
ATOM 722 O O . SER A 1 89 ? -16.75 -5.918 3.693 1 94.62 89 SER A O 1
ATOM 724 N N . ILE A 1 90 ? -14.969 -7.043 4.508 1 95.38 90 ILE A N 1
ATOM 725 C CA . ILE A 1 90 ? -14.828 -7.879 3.318 1 95.38 90 ILE A CA 1
ATOM 726 C C . ILE A 1 90 ? -16.016 -8.82 3.205 1 95.38 90 ILE A C 1
ATOM 728 O O . ILE A 1 90 ? -16.484 -9.109 2.102 1 95.38 90 ILE A O 1
ATOM 732 N N . LYS A 1 91 ? -16.5 -9.273 4.395 1 93.62 91 LYS A N 1
ATOM 733 C CA . LYS A 1 91 ? -17.703 -10.117 4.402 1 93.62 91 LYS A CA 1
ATOM 734 C C . LYS A 1 91 ? -18.875 -9.406 3.762 1 93.62 91 LYS A C 1
ATOM 736 O O . LYS A 1 91 ? -19.703 -10.031 3.08 1 93.62 91 LYS A O 1
ATOM 741 N N . ASP A 1 92 ? -18.969 -8.148 4.074 1 92.31 92 ASP A N 1
ATOM 742 C CA . ASP A 1 92 ? -19.938 -7.309 3.387 1 92.31 92 ASP A CA 1
ATOM 743 C C . ASP A 1 92 ? -19.375 -6.77 2.074 1 92.31 92 ASP A C 1
ATOM 745 O O . ASP A 1 92 ? -19.125 -5.57 1.95 1 92.31 92 ASP A O 1
ATOM 749 N N . ARG A 1 93 ? -19.219 -7.613 1.097 1 89.69 93 ARG A N 1
ATOM 750 C CA . ARG A 1 93 ? -18.453 -7.395 -0.125 1 89.69 93 ARG A CA 1
ATOM 751 C C . ARG A 1 93 ? -18.984 -6.195 -0.901 1 89.69 93 ARG A C 1
ATOM 753 O O . ARG A 1 93 ? -18.203 -5.352 -1.357 1 89.69 93 ARG A O 1
ATOM 760 N N . THR A 1 94 ? -20.281 -6.121 -1.015 1 90.5 94 THR A N 1
ATOM 761 C CA . THR A 1 94 ? -20.906 -5.062 -1.807 1 90.5 94 THR A CA 1
ATOM 762 C C . THR A 1 94 ? -20.594 -3.691 -1.212 1 90.5 94 THR A C 1
ATOM 764 O O . THR A 1 94 ? -20.141 -2.787 -1.921 1 90.5 94 THR A O 1
ATOM 767 N N . ARG A 1 95 ? -20.812 -3.609 0.071 1 89.44 95 ARG A N 1
ATOM 768 C CA . ARG A 1 95 ? -20.562 -2.338 0.74 1 89.44 95 ARG A CA 1
ATOM 769 C C . ARG A 1 95 ? -19.078 -1.966 0.658 1 89.44 95 ARG A C 1
ATOM 771 O O . ARG A 1 95 ? -18.734 -0.811 0.393 1 89.44 95 ARG A O 1
ATOM 778 N N . PHE A 1 96 ? -18.219 -2.912 0.888 1 92 96 PHE A N 1
ATOM 779 C CA . PHE A 1 96 ? -16.781 -2.658 0.84 1 92 96 PHE A CA 1
ATOM 780 C C . PHE A 1 96 ? -16.359 -2.258 -0.564 1 92 96 PHE A C 1
ATOM 782 O O . PHE A 1 96 ? -15.625 -1.276 -0.74 1 92 96 PHE A O 1
ATOM 789 N N . GLU A 1 97 ? -16.781 -2.904 -1.537 1 91.56 97 GLU A N 1
ATOM 790 C CA . GLU A 1 97 ? -16.406 -2.605 -2.916 1 91.56 97 GLU A CA 1
ATOM 791 C C . GLU A 1 97 ? -16.922 -1.23 -3.34 1 91.56 97 GLU A C 1
ATOM 793 O O . GLU A 1 97 ? -16.234 -0.505 -4.062 1 91.56 97 GLU A O 1
ATOM 798 N N . ASN A 1 98 ? -18.109 -0.881 -2.867 1 89.94 98 ASN A N 1
ATOM 799 C CA . ASN A 1 98 ? -18.625 0.454 -3.156 1 89.94 98 ASN A CA 1
ATOM 800 C C . ASN A 1 98 ? -17.719 1.539 -2.586 1 89.94 98 ASN A C 1
ATOM 802 O O . ASN A 1 98 ? -17.5 2.574 -3.221 1 89.94 98 ASN A O 1
ATOM 806 N N . GLU A 1 99 ? -17.219 1.263 -1.427 1 87.06 99 GLU A N 1
ATOM 807 C CA . GLU A 1 99 ? -16.266 2.199 -0.831 1 87.06 99 GLU A CA 1
ATOM 808 C C . GLU A 1 99 ? -15.008 2.316 -1.677 1 87.06 99 GLU A C 1
ATOM 810 O O . GLU A 1 99 ? -14.5 3.418 -1.893 1 87.06 99 GLU A O 1
ATOM 815 N N . LEU A 1 100 ? -14.523 1.169 -2.174 1 90 100 LEU A N 1
ATOM 816 C CA . LEU A 1 100 ? -13.328 1.146 -3.006 1 90 100 LEU A CA 1
ATOM 817 C C . LEU A 1 100 ? -13.578 1.836 -4.34 1 90 100 LEU A C 1
ATOM 819 O O . LEU A 1 100 ? -12.727 2.584 -4.828 1 90 100 LEU A O 1
ATOM 823 N N . ILE A 1 101 ? -14.758 1.683 -4.879 1 88.94 101 ILE A N 1
ATOM 824 C CA . ILE A 1 101 ? -15.125 2.299 -6.152 1 88.94 101 ILE A CA 1
ATOM 825 C C . ILE A 1 101 ? -15.094 3.818 -6.016 1 88.94 101 ILE A C 1
ATOM 827 O O . ILE A 1 101 ? -14.594 4.516 -6.906 1 88.94 101 ILE A O 1
ATOM 831 N N . ARG A 1 102 ? -15.555 4.309 -4.953 1 86.94 102 ARG A N 1
ATOM 832 C CA . ARG A 1 102 ? -15.57 5.746 -4.715 1 86.94 102 ARG A CA 1
ATOM 833 C C . ARG A 1 102 ? -14.156 6.305 -4.617 1 86.94 102 ARG A C 1
ATOM 835 O O . ARG A 1 102 ? -13.93 7.484 -4.879 1 86.94 102 ARG A O 1
ATOM 842 N N . SER A 1 103 ? -13.266 5.41 -4.301 1 84.94 103 SER A N 1
ATOM 843 C CA . SER A 1 103 ? -11.898 5.848 -4.035 1 84.94 103 SER A CA 1
ATOM 844 C C . SER A 1 103 ? -11.031 5.734 -5.281 1 84.94 103 SER A C 1
ATOM 846 O O . SER A 1 103 ? -9.867 6.148 -5.277 1 84.94 103 SER A O 1
ATOM 848 N N . VAL A 1 104 ? -11.508 5.199 -6.34 1 81.06 104 VAL A N 1
ATOM 849 C CA . VAL A 1 104 ? -10.734 4.863 -7.527 1 81.06 104 VAL A CA 1
ATOM 850 C C . VAL A 1 104 ? -10.164 6.137 -8.156 1 81.06 104 VAL A C 1
ATOM 852 O O . VAL A 1 104 ? -9.07 6.125 -8.719 1 81.06 104 VAL A O 1
ATOM 855 N N . LYS A 1 105 ? -10.758 7.285 -7.957 1 79.75 105 LYS A N 1
ATOM 856 C CA . LYS A 1 105 ? -10.352 8.492 -8.672 1 79.75 105 LYS A CA 1
ATOM 857 C C . LYS A 1 105 ? -9.352 9.312 -7.848 1 79.75 105 LYS A C 1
ATOM 859 O O . LYS A 1 105 ? -9.047 10.453 -8.195 1 79.75 105 LYS A O 1
ATOM 864 N N . MET A 1 106 ? -8.898 8.711 -6.785 1 85.75 106 MET A N 1
ATOM 865 C CA . MET A 1 106 ? -7.992 9.461 -5.918 1 85.75 106 MET A CA 1
ATOM 866 C C . MET A 1 106 ? -7.043 8.523 -5.184 1 85.75 106 MET A C 1
ATOM 868 O O . MET A 1 106 ? -7.34 7.336 -5.02 1 85.75 106 MET A O 1
ATOM 872 N N . PRO A 1 107 ? -5.891 9.141 -4.855 1 89 107 PRO A N 1
ATOM 873 C CA . PRO A 1 107 ? -5.039 8.336 -3.975 1 89 107 PRO A CA 1
ATOM 874 C C . PRO A 1 107 ? -5.773 7.852 -2.727 1 89 107 PRO A C 1
ATOM 876 O O . PRO A 1 107 ? -6.492 8.625 -2.09 1 89 107 PRO A O 1
ATOM 879 N N . PHE A 1 108 ? -5.652 6.566 -2.545 1 91.69 108 PHE A N 1
ATOM 880 C CA . PHE A 1 108 ? -6.398 5.918 -1.475 1 91.69 108 PHE A CA 1
ATOM 881 C C . PHE A 1 108 ? -5.5 4.988 -0.672 1 91.69 108 PHE A C 1
ATOM 883 O O . PHE A 1 108 ? -4.734 4.207 -1.245 1 91.69 108 PHE A O 1
ATOM 890 N N . THR A 1 109 ? -5.574 5.156 0.696 1 93.25 109 THR A N 1
ATOM 891 C CA . THR A 1 109 ? -4.789 4.312 1.592 1 93.25 109 THR A CA 1
ATOM 892 C C . THR A 1 109 ? -5.695 3.592 2.586 1 93.25 109 THR A C 1
ATOM 894 O O . THR A 1 109 ? -6.496 4.227 3.277 1 93.25 109 THR A O 1
ATOM 897 N N . LEU A 1 110 ? -5.598 2.225 2.609 1 95.81 110 LEU A N 1
ATOM 898 C CA . LEU A 1 110 ? -6.281 1.424 3.619 1 95.81 110 LEU A CA 1
ATOM 899 C C . LEU A 1 110 ? -5.336 1.063 4.762 1 95.81 110 LEU A C 1
ATOM 901 O O . LEU A 1 110 ? -4.359 0.339 4.555 1 95.81 110 LEU A O 1
ATOM 905 N N . LEU A 1 111 ? -5.648 1.601 5.926 1 97 111 LEU A N 1
ATOM 906 C CA . LEU A 1 111 ? -4.852 1.416 7.133 1 97 111 LEU A CA 1
ATOM 907 C C . LEU A 1 111 ? -5.551 0.467 8.102 1 97 111 LEU A C 1
ATOM 909 O O . LEU A 1 111 ? -6.715 0.673 8.445 1 97 111 LEU A O 1
ATOM 913 N N . VAL A 1 112 ? -4.855 -0.615 8.492 1 97.94 112 VAL A N 1
ATOM 914 C CA . VAL A 1 112 ? -5.391 -1.563 9.461 1 97.94 112 VAL A CA 1
ATOM 915 C C . VAL A 1 112 ? -4.527 -1.548 10.727 1 97.94 112 VAL A C 1
ATOM 917 O O . VAL A 1 112 ? -3.338 -1.868 10.68 1 97.94 112 VAL A O 1
ATOM 920 N N . GLU A 1 113 ? -5.145 -1.232 11.875 1 97.5 113 GLU A N 1
ATOM 921 C CA . GLU A 1 113 ? -4.402 -1.071 13.125 1 97.5 113 GLU A CA 1
ATOM 922 C C . GLU A 1 113 ? -4.152 -2.42 13.797 1 97.5 113 GLU A C 1
ATOM 924 O O . GLU A 1 113 ? -4.617 -2.66 14.906 1 97.5 113 GLU A O 1
ATOM 929 N N . ASP A 1 114 ? -3.338 -3.205 13.18 1 97.62 114 ASP A N 1
ATOM 930 C CA . ASP A 1 114 ? -2.883 -4.512 13.648 1 97.62 114 ASP A CA 1
ATOM 931 C C . ASP A 1 114 ? -1.584 -4.918 12.953 1 97.62 114 ASP A C 1
ATOM 933 O O . ASP A 1 114 ? -1.605 -5.453 11.844 1 97.62 114 ASP A O 1
ATOM 937 N N . VAL A 1 115 ? -0.47 -4.746 13.625 1 95.81 115 VAL A N 1
ATOM 938 C CA . VAL A 1 115 ? 0.85 -4.918 13.031 1 95.81 115 VAL A CA 1
ATOM 939 C C . VAL A 1 115 ? 1.024 -6.363 12.57 1 95.81 115 VAL A C 1
ATOM 941 O O . VAL A 1 115 ? 1.735 -6.629 11.594 1 95.81 115 VAL A O 1
ATOM 944 N N . ASP A 1 116 ? 0.321 -7.297 13.172 1 95.62 116 ASP A N 1
ATOM 945 C CA . ASP A 1 116 ? 0.391 -8.711 12.82 1 95.62 116 ASP A CA 1
ATOM 946 C C . ASP A 1 116 ? -0.783 -9.125 11.938 1 95.62 116 ASP A C 1
ATOM 948 O O . ASP A 1 116 ? -1.079 -10.312 11.797 1 95.62 116 ASP A O 1
ATOM 952 N N . GLY A 1 117 ? -1.439 -8.156 11.391 1 97 117 GLY A N 1
ATOM 953 C CA . GLY A 1 117 ? -2.688 -8.406 10.688 1 97 117 GLY A CA 1
ATOM 954 C C . GLY A 1 117 ? -2.545 -9.398 9.547 1 97 117 GLY A C 1
ATOM 955 O O . GLY A 1 117 ? -3.373 -10.297 9.398 1 97 117 GLY A O 1
ATOM 956 N N . TYR A 1 118 ? -1.513 -9.312 8.734 1 97.06 118 TYR A N 1
ATOM 957 C CA . TYR A 1 118 ? -1.343 -10.227 7.609 1 97.06 118 TYR A CA 1
ATOM 958 C C . TYR A 1 118 ? -1.168 -11.656 8.094 1 97.06 118 TYR A C 1
ATOM 960 O O . TYR A 1 118 ? -1.779 -12.586 7.555 1 97.06 118 TYR A O 1
ATOM 968 N N . ALA A 1 119 ? -0.333 -11.82 9.117 1 96.44 119 ALA A N 1
ATOM 969 C CA . ALA A 1 119 ? -0.13 -13.141 9.711 1 96.44 119 ALA A CA 1
ATOM 970 C C . ALA A 1 119 ? -1.442 -13.703 10.242 1 96.44 119 ALA A C 1
ATOM 972 O O . ALA A 1 119 ? -1.719 -14.898 10.078 1 96.44 119 ALA A O 1
ATOM 973 N N . LYS A 1 120 ? -2.189 -12.867 10.891 1 97.56 120 LYS A N 1
ATOM 974 C CA . LYS A 1 120 ? -3.469 -13.305 11.445 1 97.56 120 LYS A CA 1
ATOM 975 C C . LYS A 1 120 ? -4.418 -13.758 10.344 1 97.56 120 LYS A C 1
ATOM 977 O O . LYS A 1 120 ? -5.141 -14.742 10.5 1 97.56 120 LYS A O 1
ATOM 982 N N . ILE A 1 121 ? -4.43 -13.023 9.203 1 97.31 121 ILE A N 1
ATOM 983 C CA . ILE A 1 121 ? -5.258 -13.383 8.062 1 97.31 121 ILE A CA 1
ATOM 984 C C . ILE A 1 121 ? -4.844 -14.758 7.531 1 97.31 121 ILE A C 1
ATOM 986 O O . ILE A 1 121 ? -5.691 -15.625 7.309 1 97.31 121 ILE A O 1
ATOM 990 N N . LEU A 1 122 ? -3.547 -15.039 7.418 1 97 122 LEU A N 1
ATOM 991 C CA . LEU A 1 122 ? -3.033 -16.297 6.875 1 97 122 LEU A CA 1
ATOM 992 C C . LEU A 1 122 ? -3.391 -17.469 7.781 1 97 122 LEU A C 1
ATOM 994 O O . LEU A 1 122 ? -3.676 -18.562 7.301 1 97 122 LEU A O 1
ATOM 998 N N . ASN A 1 123 ? -3.428 -17.172 9.07 1 96.69 123 ASN A N 1
ATOM 999 C CA . ASN A 1 123 ? -3.557 -18.25 10.039 1 96.69 123 ASN A CA 1
ATOM 1000 C C . ASN A 1 123 ? -4.98 -18.344 10.586 1 96.69 123 ASN A C 1
ATOM 1002 O O . ASN A 1 123 ? -5.25 -19.141 11.484 1 96.69 123 ASN A O 1
ATOM 1006 N N . GLY A 1 124 ? -5.832 -17.547 10.133 1 97 124 GLY A N 1
ATOM 1007 C CA . GLY A 1 124 ? -7.219 -17.594 10.562 1 97 124 GLY A CA 1
ATOM 1008 C C . GLY A 1 124 ? -7.414 -17.141 11.992 1 97 124 GLY A C 1
ATOM 1009 O O . GLY A 1 124 ? -8.258 -17.672 12.711 1 97 124 GLY A O 1
ATOM 1010 N N . LYS A 1 125 ? -6.57 -16.234 12.469 1 97.12 125 LYS A N 1
ATOM 1011 C CA . LYS A 1 125 ? -6.664 -15.727 13.844 1 97.12 125 LYS A CA 1
ATOM 1012 C C . LYS A 1 125 ? -7.488 -14.445 13.906 1 97.12 125 LYS A C 1
ATOM 1014 O O . LYS A 1 125 ? -6.949 -13.367 14.156 1 97.12 125 LYS A O 1
ATOM 1019 N N . TYR A 1 126 ? -8.758 -14.508 13.797 1 97 126 TYR A N 1
ATOM 1020 C CA . TYR A 1 126 ? -9.766 -13.461 13.906 1 97 126 TYR A CA 1
ATOM 1021 C C . TYR A 1 126 ? -11.117 -14.047 14.32 1 97 126 TYR A C 1
ATOM 1023 O O . TYR A 1 126 ? -11.297 -15.266 14.328 1 97 126 TYR A O 1
ATOM 1031 N N . ARG A 1 127 ? -12.008 -13.258 14.688 1 96.06 127 ARG A N 1
ATOM 1032 C CA . ARG A 1 127 ? -13.25 -13.688 15.32 1 96.06 127 ARG A CA 1
ATOM 1033 C C . ARG A 1 127 ? -14.211 -14.281 14.297 1 96.06 127 ARG A C 1
ATOM 1035 O O . ARG A 1 127 ? -14.836 -15.312 14.539 1 96.06 127 ARG A O 1
ATOM 1042 N N . SER A 1 128 ? -14.359 -13.711 13.102 1 92.56 128 SER A N 1
ATOM 1043 C CA . SER A 1 128 ? -15.281 -14.125 12.055 1 92.56 128 SER A CA 1
ATOM 1044 C C . SER A 1 128 ? -14.961 -15.539 11.57 1 92.56 128 SER A C 1
ATOM 1046 O O . SER A 1 128 ? -13.797 -15.93 11.5 1 92.56 128 SER A O 1
ATOM 1048 N N . ASN A 1 129 ? -15.945 -16.312 11.203 1 92.06 129 ASN A N 1
ATOM 1049 C CA . ASN A 1 129 ? -15.742 -17.656 10.648 1 92.06 129 ASN A CA 1
ATOM 1050 C C . ASN A 1 129 ? -15.422 -17.594 9.156 1 92.06 129 ASN A C 1
ATOM 1052 O O . ASN A 1 129 ? -15.641 -18.562 8.438 1 92.06 129 ASN A O 1
ATOM 1056 N N . TYR A 1 130 ? -14.922 -16.578 8.758 1 94 130 TYR A N 1
ATOM 1057 C CA . TYR A 1 130 ? -14.523 -16.438 7.363 1 94 130 TYR A CA 1
ATOM 1058 C C . TYR A 1 130 ? -13.305 -17.297 7.047 1 94 130 TYR A C 1
ATOM 1060 O O . TYR A 1 130 ? -12.297 -17.219 7.754 1 94 130 TYR A O 1
ATOM 1068 N N . ASN A 1 131 ? -13.367 -18.109 6.008 1 96.69 131 ASN A N 1
ATOM 1069 C CA . ASN A 1 131 ? -12.258 -18.969 5.609 1 96.69 131 ASN A CA 1
ATOM 1070 C C . ASN A 1 131 ? -11.023 -18.156 5.23 1 96.69 131 ASN A C 1
ATOM 1072 O O . ASN A 1 131 ? -11.109 -17.234 4.41 1 96.69 131 ASN A O 1
ATOM 1076 N N . PRO A 1 132 ? -9.844 -18.484 5.805 1 96.69 132 PRO A N 1
ATOM 1077 C CA . PRO A 1 132 ? -8.648 -17.672 5.59 1 96.69 132 PRO A CA 1
ATOM 1078 C C . PRO A 1 132 ? -8.227 -17.609 4.121 1 96.69 132 PRO A C 1
ATOM 1080 O O . PRO A 1 132 ? -7.785 -16.562 3.646 1 96.69 132 PRO A O 1
ATOM 1083 N N . VAL A 1 133 ? -8.305 -18.703 3.414 1 96.31 133 VAL A N 1
ATOM 1084 C CA . VAL A 1 133 ? -7.922 -18.75 2.008 1 96.31 133 VAL A CA 1
ATOM 1085 C C . VAL A 1 133 ? -8.828 -17.812 1.198 1 96.31 133 VAL A C 1
ATOM 1087 O O . VAL A 1 133 ? -8.344 -17.016 0.401 1 96.31 133 VAL A O 1
ATOM 1090 N N . SER A 1 134 ? -10.117 -17.922 1.458 1 95.69 134 SER A N 1
ATOM 1091 C CA . SER A 1 134 ? -11.094 -17.078 0.778 1 95.69 134 SER A CA 1
ATOM 1092 C C . SER A 1 134 ? -10.914 -15.609 1.15 1 95.69 134 SER A C 1
ATOM 1094 O O . SER A 1 134 ? -11.047 -14.727 0.3 1 95.69 134 SER A O 1
ATOM 1096 N N . LEU A 1 135 ? -10.641 -15.367 2.42 1 96.38 135 LEU A N 1
ATOM 1097 C CA . LEU A 1 135 ? -10.414 -14 2.893 1 96.38 135 LEU A CA 1
ATOM 1098 C C . LEU A 1 135 ? -9.219 -13.375 2.182 1 96.38 135 LEU A C 1
ATOM 1100 O O . LEU A 1 135 ? -9.312 -12.258 1.668 1 96.38 135 LEU A O 1
ATOM 1104 N N . LEU A 1 136 ? -8.109 -14.094 2.166 1 96.81 136 LEU A N 1
ATOM 1105 C CA . LEU A 1 136 ? -6.91 -13.602 1.49 1 96.81 136 LEU A CA 1
ATOM 1106 C C . LEU A 1 136 ? -7.184 -13.352 0.012 1 96.81 136 LEU A C 1
ATOM 1108 O O . LEU A 1 136 ? -6.785 -12.32 -0.53 1 96.81 136 LEU A O 1
ATOM 1112 N N . GLY A 1 137 ? -7.875 -14.297 -0.645 1 96.31 137 GLY A N 1
ATOM 1113 C CA . GLY A 1 137 ? -8.242 -14.133 -2.043 1 96.31 137 GLY A CA 1
ATOM 1114 C C . GLY A 1 137 ? -9.062 -12.883 -2.301 1 96.31 137 GLY A C 1
ATOM 1115 O O . GLY A 1 137 ? -8.797 -12.148 -3.252 1 96.31 137 GLY A O 1
ATOM 1116 N N . SER A 1 138 ? -10.047 -12.641 -1.435 1 95.81 138 SER A N 1
ATOM 1117 C CA . SER A 1 138 ? -10.883 -11.453 -1.569 1 95.81 138 SER A CA 1
ATOM 1118 C C . SER A 1 138 ? -10.07 -10.18 -1.397 1 95.81 138 SER A C 1
ATOM 1120 O O . SER A 1 138 ? -10.195 -9.242 -2.191 1 95.81 138 SER A O 1
ATOM 1122 N N . LEU A 1 139 ? -9.25 -10.141 -0.39 1 96 139 LEU A N 1
ATOM 1123 C CA . LEU A 1 139 ? -8.422 -8.969 -0.118 1 96 139 LEU A CA 1
ATOM 1124 C C . LEU A 1 139 ? -7.5 -8.672 -1.293 1 96 139 LEU A C 1
ATOM 1126 O O . LEU A 1 139 ? -7.43 -7.531 -1.762 1 96 139 LEU A O 1
ATOM 1130 N N . LYS A 1 140 ? -6.836 -9.711 -1.795 1 96.62 140 LYS A N 1
ATOM 1131 C CA . LYS A 1 140 ? -5.883 -9.539 -2.889 1 96.62 140 LYS A CA 1
ATOM 1132 C C . LYS A 1 140 ? -6.602 -9.18 -4.188 1 96.62 140 LYS A C 1
ATOM 1134 O O . LYS A 1 140 ? -6.066 -8.43 -5.012 1 96.62 140 LYS A O 1
ATOM 1139 N N . THR A 1 141 ? -7.789 -9.688 -4.398 1 95.06 141 THR A N 1
ATOM 1140 C CA . THR A 1 141 ? -8.602 -9.305 -5.551 1 95.06 141 THR A CA 1
ATOM 1141 C C . THR A 1 141 ? -8.891 -7.805 -5.527 1 95.06 141 THR A C 1
ATOM 1143 O O . THR A 1 141 ? -8.711 -7.117 -6.535 1 95.06 141 THR A O 1
ATOM 1146 N N . PHE A 1 142 ? -9.336 -7.301 -4.391 1 94.25 142 PHE A N 1
ATOM 1147 C CA . PHE A 1 142 ? -9.641 -5.883 -4.262 1 94.25 142 PHE A CA 1
ATOM 1148 C C . PHE A 1 142 ? -8.391 -5.039 -4.48 1 94.25 142 PHE A C 1
ATOM 1150 O O . PHE A 1 142 ? -8.445 -4.012 -5.164 1 94.25 142 PHE A O 1
ATOM 1157 N N . GLU A 1 143 ? -7.281 -5.473 -3.867 1 93.62 143 GLU A N 1
ATOM 1158 C CA . GLU A 1 143 ? -6.023 -4.746 -4.035 1 93.62 143 GLU A CA 1
ATOM 1159 C C . GLU A 1 143 ? -5.633 -4.656 -5.504 1 93.62 143 GLU A C 1
ATOM 1161 O O . GLU A 1 143 ? -5.234 -3.59 -5.98 1 93.62 143 GLU A O 1
ATOM 1166 N N . ALA A 1 144 ? -5.754 -5.734 -6.211 1 92.31 144 ALA A N 1
ATOM 1167 C CA . ALA A 1 144 ? -5.391 -5.777 -7.625 1 92.31 144 ALA A CA 1
ATOM 1168 C C . ALA A 1 144 ? -6.359 -4.949 -8.469 1 92.31 144 ALA A C 1
ATOM 1170 O O . ALA A 1 144 ? -5.938 -4.203 -9.352 1 92.31 144 ALA A O 1
ATOM 1171 N N . ARG A 1 145 ? -7.633 -5.027 -8.195 1 90.5 145 ARG A N 1
ATOM 1172 C CA . ARG A 1 145 ? -8.68 -4.406 -9 1 90.5 145 ARG A CA 1
ATOM 1173 C C . ARG A 1 145 ? -8.688 -2.895 -8.82 1 90.5 145 ARG A C 1
ATOM 1175 O O . ARG A 1 145 ? -8.898 -2.15 -9.773 1 90.5 145 ARG A O 1
ATOM 1182 N N . TYR A 1 146 ? -8.438 -2.482 -7.613 1 90.25 146 TYR A N 1
ATOM 1183 C CA . TYR A 1 146 ? -8.602 -1.062 -7.324 1 90.25 146 TYR A CA 1
ATOM 1184 C C . TYR A 1 146 ? -7.254 -0.4 -7.055 1 90.25 146 TYR A C 1
ATOM 1186 O O . TYR A 1 146 ? -7.199 0.763 -6.648 1 90.25 146 TYR A O 1
ATOM 1194 N N . ASN A 1 147 ? -6.246 -1.086 -7.141 1 87.38 147 ASN A N 1
ATOM 1195 C CA . ASN A 1 147 ? -4.867 -0.607 -7.109 1 87.38 147 ASN A CA 1
ATOM 1196 C C . ASN A 1 147 ? -4.543 0.086 -5.789 1 87.38 147 ASN A C 1
ATOM 1198 O O . ASN A 1 147 ? -4.219 1.274 -5.77 1 87.38 147 ASN A O 1
ATOM 1202 N N . PHE A 1 148 ? -4.582 -0.687 -4.762 1 88.06 148 PHE A N 1
ATOM 1203 C CA . PHE A 1 148 ? -4.141 -0.227 -3.451 1 88.06 148 PHE A CA 1
ATOM 1204 C C . PHE A 1 148 ? -3.445 -1.348 -2.689 1 88.06 148 PHE A C 1
ATOM 1206 O O . PHE A 1 148 ? -3.434 -2.496 -3.137 1 88.06 148 PHE A O 1
ATOM 1213 N N . THR A 1 149 ? -2.74 -0.956 -1.647 1 88.5 149 THR A N 1
ATOM 1214 C CA . THR A 1 149 ? -2.166 -1.926 -0.721 1 88.5 149 THR A CA 1
ATOM 1215 C C . THR A 1 149 ? -2.65 -1.666 0.703 1 88.5 149 THR A C 1
ATOM 1217 O O . THR A 1 149 ? -2.814 -0.513 1.107 1 88.5 149 THR A O 1
ATOM 1220 N N . THR A 1 150 ? -2.891 -2.725 1.364 1 94.69 150 THR A N 1
ATOM 1221 C CA . THR A 1 150 ? -3.303 -2.645 2.762 1 94.69 150 THR A CA 1
ATOM 1222 C C . THR A 1 150 ? -2.092 -2.475 3.674 1 94.69 150 THR A C 1
ATOM 1224 O O . THR A 1 150 ? -1.135 -3.25 3.594 1 94.69 150 THR A O 1
ATOM 1227 N N . HIS A 1 151 ? -2.17 -1.461 4.449 1 95.38 151 HIS A N 1
ATOM 1228 C CA . HIS A 1 151 ? -1.071 -1.22 5.379 1 95.38 151 HIS A CA 1
ATOM 1229 C C . HIS A 1 151 ? -1.442 -1.65 6.793 1 95.38 151 HIS A C 1
ATOM 1231 O O . HIS A 1 151 ? -2.385 -1.115 7.383 1 95.38 151 HIS A O 1
ATOM 1237 N N . PHE A 1 152 ? -0.684 -2.607 7.379 1 97.38 152 PHE A N 1
ATOM 1238 C CA . PHE A 1 152 ? -0.861 -3.07 8.75 1 97.38 152 PHE A CA 1
ATOM 1239 C C . PHE A 1 152 ? 0.105 -2.357 9.688 1 97.38 152 PHE A C 1
ATOM 1241 O O . PHE A 1 152 ? 1.318 -2.377 9.477 1 97.38 152 PHE A O 1
ATOM 1248 N N . ILE A 1 153 ? -0.466 -1.809 10.766 1 96.88 153 ILE A N 1
ATOM 1249 C CA . ILE A 1 153 ? 0.383 -0.913 11.547 1 96.88 153 ILE A CA 1
ATOM 1250 C C . ILE A 1 153 ? 0.052 -1.048 13.031 1 96.88 153 ILE A C 1
ATOM 1252 O O . ILE A 1 153 ? -1.045 -1.48 13.391 1 96.88 153 ILE A O 1
ATOM 1256 N N . ASN A 1 154 ? 1.05 -0.754 13.883 1 96.5 154 ASN A N 1
ATOM 1257 C CA . ASN A 1 154 ? 0.798 -0.523 15.305 1 96.5 154 ASN A CA 1
ATOM 1258 C C . ASN A 1 154 ? -0.057 0.721 15.523 1 96.5 154 ASN A C 1
ATOM 1260 O O . ASN A 1 154 ? 0.265 1.798 15.023 1 96.5 154 ASN A O 1
ATOM 1264 N N . PRO A 1 155 ? -1.122 0.542 16.297 1 96.56 155 PRO A N 1
ATOM 1265 C CA . PRO A 1 155 ? -2.029 1.674 16.516 1 96.56 155 PRO A CA 1
ATOM 1266 C C . PRO A 1 155 ? -1.321 2.898 17.094 1 96.56 155 PRO A C 1
ATOM 1268 O O . PRO A 1 155 ? -1.745 4.031 16.844 1 96.56 155 PRO A O 1
ATOM 1271 N N . ALA A 1 156 ? -0.246 2.697 17.781 1 96.38 156 ALA A N 1
ATOM 1272 C CA . ALA A 1 156 ? 0.488 3.801 18.391 1 96.38 156 ALA A CA 1
ATOM 1273 C C . ALA A 1 156 ? 0.993 4.777 17.328 1 96.38 156 ALA A C 1
ATOM 1275 O O . ALA A 1 156 ? 1.259 5.945 17.625 1 96.38 156 ALA A O 1
ATOM 1276 N N . TYR A 1 157 ? 1.082 4.371 16.062 1 97.38 157 TYR A N 1
ATOM 1277 C CA . TYR A 1 157 ? 1.697 5.191 15.023 1 97.38 157 TYR A CA 1
ATOM 1278 C C . TYR A 1 157 ? 0.667 5.629 13.992 1 97.38 157 TYR A C 1
ATOM 1280 O O . TYR A 1 157 ? 1.013 6.25 12.984 1 97.38 157 TYR A O 1
ATOM 1288 N N . SER A 1 158 ? -0.642 5.332 14.219 1 97.5 158 SER A N 1
ATOM 1289 C CA . SER A 1 158 ? -1.692 5.613 13.242 1 97.5 158 SER A CA 1
ATOM 1290 C C . SER A 1 158 ? -1.812 7.109 12.977 1 97.5 158 SER A C 1
ATOM 1292 O O . SER A 1 158 ? -1.928 7.535 11.828 1 97.5 158 SER A O 1
ATOM 1294 N N . GLY A 1 159 ? -1.777 7.91 14.055 1 98.06 159 GLY A N 1
ATOM 1295 C CA . GLY A 1 159 ? -1.869 9.352 13.883 1 98.06 159 GLY A CA 1
ATOM 1296 C C . GLY A 1 159 ? -0.773 9.914 12.992 1 98.06 159 GLY A C 1
ATOM 1297 O O . GLY A 1 159 ? -1.044 10.711 12.094 1 98.06 159 GLY A O 1
ATOM 1298 N N . ASN A 1 160 ? 0.459 9.539 13.281 1 98.19 160 ASN A N 1
ATOM 1299 C CA . ASN A 1 160 ? 1.601 9.961 12.477 1 98.19 160 ASN A CA 1
ATOM 1300 C C . ASN A 1 160 ? 1.44 9.555 11.016 1 98.19 160 ASN A C 1
ATOM 1302 O O . ASN A 1 160 ? 1.654 10.359 10.109 1 98.19 160 ASN A O 1
ATOM 1306 N N . TYR A 1 161 ? 1.089 8.305 10.797 1 98.06 161 TYR A N 1
ATOM 1307 C CA . TYR A 1 161 ? 0.955 7.758 9.445 1 98.06 161 TYR A CA 1
ATOM 1308 C C . TYR A 1 161 ? -0.081 8.539 8.648 1 98.06 161 TYR A C 1
ATOM 1310 O O . TYR A 1 161 ? 0.168 8.914 7.5 1 98.06 161 TYR A O 1
ATOM 1318 N N . ILE A 1 162 ? -1.242 8.766 9.242 1 98.06 162 ILE A N 1
ATOM 1319 C CA . ILE A 1 162 ? -2.342 9.461 8.578 1 98.06 162 ILE A CA 1
ATOM 1320 C C . ILE A 1 162 ? -1.906 10.875 8.211 1 98.06 162 ILE A C 1
ATOM 1322 O O . ILE A 1 162 ? -2.051 11.297 7.062 1 98.06 162 ILE A O 1
ATOM 1326 N N . TYR A 1 163 ? -1.352 11.586 9.172 1 98.44 163 TYR A N 1
ATOM 1327 C CA . TYR A 1 163 ? -0.947 12.977 8.953 1 98.44 163 TYR A CA 1
ATOM 1328 C C . TYR A 1 163 ? 0.075 13.07 7.832 1 98.44 163 TYR A C 1
ATOM 1330 O O . TYR A 1 163 ? -0.097 13.859 6.895 1 98.44 163 TYR A O 1
ATOM 1338 N N . HIS A 1 164 ? 1.098 12.266 7.828 1 98.12 164 HIS A N 1
ATOM 1339 C CA . HIS A 1 164 ? 2.182 12.398 6.859 1 98.12 164 HIS A CA 1
ATOM 1340 C C . HIS A 1 164 ? 1.749 11.914 5.48 1 98.12 164 HIS A C 1
ATOM 1342 O O . HIS A 1 164 ? 2.207 12.445 4.461 1 98.12 164 HIS A O 1
ATOM 1348 N N . THR A 1 165 ? 0.88 10.914 5.422 1 97.5 165 THR A N 1
ATOM 1349 C CA . THR A 1 165 ? 0.312 10.523 4.137 1 97.5 165 THR A CA 1
ATOM 1350 C C . THR A 1 165 ? -0.398 11.703 3.479 1 97.5 165 THR A C 1
ATOM 1352 O O . THR A 1 165 ? -0.133 12.023 2.318 1 97.5 165 THR A O 1
ATOM 1355 N N . LEU A 1 166 ? -1.245 12.398 4.23 1 97.62 166 LEU A N 1
ATOM 1356 C CA . LEU A 1 166 ? -2.051 13.484 3.691 1 97.62 166 LEU A CA 1
ATOM 1357 C C . LEU A 1 166 ? -1.195 14.727 3.451 1 97.62 166 LEU A C 1
ATOM 1359 O O . LEU A 1 166 ? -1.396 15.445 2.469 1 97.62 166 LEU A O 1
ATOM 1363 N N . LEU A 1 167 ? -0.251 14.938 4.348 1 97.75 167 LEU A N 1
ATOM 1364 C CA . LEU A 1 167 ? 0.666 16.062 4.219 1 97.75 167 LEU A CA 1
ATOM 1365 C C . LEU A 1 167 ? 1.435 15.992 2.902 1 97.75 167 LEU A C 1
ATO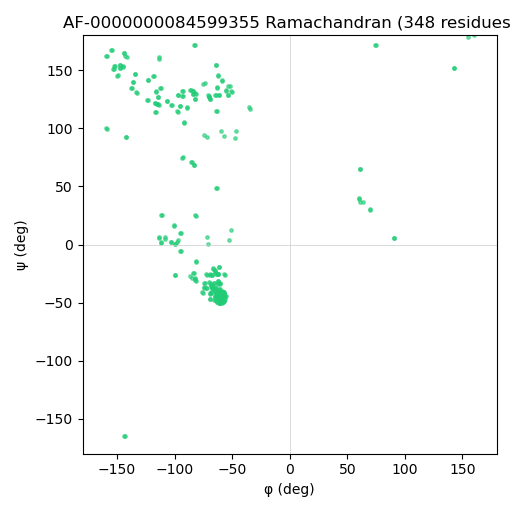M 1367 O O . LEU A 1 167 ? 1.501 16.969 2.16 1 97.75 167 LEU A O 1
ATOM 1371 N N . TYR A 1 168 ? 1.922 14.867 2.564 1 96.56 168 TYR A N 1
ATOM 1372 C CA . TYR A 1 168 ? 2.779 14.758 1.39 1 96.56 168 TYR A CA 1
ATOM 1373 C C . TYR A 1 168 ? 1.948 14.617 0.119 1 96.56 168 TYR A C 1
ATOM 1375 O O . TYR A 1 168 ? 2.42 14.938 -0.976 1 96.56 168 TYR A O 1
ATOM 1383 N N . LEU A 1 169 ? 0.753 14.141 0.246 1 95 169 LEU A N 1
ATOM 1384 C CA . LEU A 1 169 ? -0.17 14.281 -0.875 1 95 169 LEU A CA 1
ATOM 1385 C C . LEU A 1 169 ? -0.4 15.75 -1.212 1 95 169 LEU A C 1
ATOM 1387 O O . LEU A 1 169 ? -0.331 16.141 -2.379 1 95 169 LEU A O 1
ATOM 1391 N N . ALA A 1 170 ? -0.657 16.547 -0.15 1 96 170 ALA A N 1
ATOM 1392 C CA . ALA A 1 170 ? -0.864 17.984 -0.332 1 96 170 ALA A CA 1
ATOM 1393 C C . ALA A 1 170 ? 0.374 18.641 -0.935 1 96 170 ALA A C 1
ATOM 1395 O O . ALA A 1 170 ? 0.263 19.484 -1.832 1 96 170 ALA A O 1
ATOM 1396 N N . ARG A 1 171 ? 1.479 18.234 -0.428 1 95 171 ARG A N 1
ATOM 1397 C CA . ARG A 1 171 ? 2.73 18.781 -0.932 1 95 171 ARG A CA 1
ATOM 1398 C C . ARG A 1 171 ? 2.891 18.516 -2.424 1 95 171 ARG A C 1
ATOM 1400 O O . ARG A 1 171 ? 3.293 19.391 -3.182 1 95 171 ARG A O 1
ATOM 1407 N N . GLU A 1 172 ? 2.545 17.328 -2.854 1 91.88 172 GLU A N 1
ATOM 1408 C CA . GLU A 1 172 ? 2.678 16.969 -4.262 1 91.88 172 GLU A CA 1
ATOM 1409 C C . GLU A 1 172 ? 1.699 17.75 -5.129 1 91.88 172 GLU A C 1
ATOM 1411 O O . GLU A 1 172 ? 2.021 18.125 -6.262 1 91.88 172 GLU A O 1
ATOM 1416 N N . VAL A 1 173 ? 0.56 18 -4.578 1 88.94 173 VAL A N 1
ATOM 1417 C CA . VAL A 1 173 ? -0.454 18.75 -5.309 1 88.94 173 VAL A CA 1
ATOM 1418 C C . VAL A 1 173 ? 0.012 20.188 -5.5 1 88.94 173 VAL A C 1
ATOM 1420 O O . VAL A 1 173 ? -0.213 20.797 -6.551 1 88.94 173 VAL A O 1
ATOM 1423 N N . LEU A 1 174 ? 0.675 20.766 -4.512 1 90.75 174 LEU A N 1
ATOM 1424 C CA . LEU A 1 174 ? 1.146 22.141 -4.559 1 90.75 174 LEU A CA 1
ATOM 1425 C C . LEU A 1 174 ? 2.33 22.281 -5.512 1 90.75 174 LEU A C 1
ATOM 1427 O O . LEU A 1 174 ? 2.574 23.359 -6.055 1 90.75 174 LEU A O 1
ATOM 1431 N N . LYS A 1 175 ? 3.039 21.156 -5.691 1 87.44 175 LYS A N 1
ATOM 1432 C CA . LYS A 1 175 ? 4.199 21.172 -6.582 1 87.44 175 LYS A CA 1
ATOM 1433 C C . LYS A 1 175 ? 3.777 21.016 -8.039 1 87.44 175 LYS A C 1
ATOM 1435 O O . LYS A 1 175 ? 4.508 21.406 -8.953 1 87.44 175 LYS A O 1
ATOM 1440 N N . SER A 1 176 ? 2.66 20.297 -8.242 1 75.56 176 SER A N 1
ATOM 1441 C CA . SER A 1 176 ? 2.209 20 -9.594 1 75.56 176 SER A CA 1
ATOM 1442 C C . SER A 1 176 ? 1.634 21.234 -10.273 1 75.56 176 SER A C 1
ATOM 1444 O O . SER A 1 176 ? 1.8 21.438 -11.477 1 75.56 176 SER A O 1
ATOM 1446 N N . MET B 1 1 ? -2.041 -3.053 -26.938 1 28.55 1 MET B N 1
ATOM 1447 C CA . MET B 1 1 ? -2.455 -4.453 -26.906 1 28.55 1 MET B CA 1
ATOM 1448 C C . MET B 1 1 ? -3.871 -4.613 -27.438 1 28.55 1 MET B C 1
ATOM 1450 O O . MET B 1 1 ? -4.723 -3.748 -27.234 1 28.55 1 MET B O 1
ATOM 1454 N N . SER B 1 2 ? -3.969 -5.293 -28.5 1 31.11 2 SER B N 1
ATOM 1455 C CA . SER B 1 2 ? -5.215 -5.723 -29.125 1 31.11 2 SER B CA 1
ATOM 1456 C C . SER B 1 2 ? -6.168 -6.328 -28.109 1 31.11 2 SER B C 1
ATOM 1458 O O . SER B 1 2 ? -5.82 -7.289 -27.422 1 31.11 2 SER B O 1
ATOM 1460 N N . ALA B 1 3 ? -7.031 -5.625 -27.5 1 36.47 3 ALA B N 1
ATOM 1461 C CA . ALA B 1 3 ? -8.062 -5.949 -26.516 1 36.47 3 ALA B CA 1
ATOM 1462 C C . ALA B 1 3 ? -8.93 -7.113 -26.984 1 36.47 3 ALA B C 1
ATOM 1464 O O . ALA B 1 3 ? -10.148 -6.98 -27.094 1 36.47 3 ALA B O 1
ATOM 1465 N N . LEU B 1 4 ? -8.531 -7.77 -27.969 1 40.41 4 LEU B N 1
ATOM 1466 C CA . LEU B 1 4 ? -9.398 -8.906 -28.266 1 40.41 4 LEU B CA 1
ATOM 1467 C C . LEU B 1 4 ? -9.398 -9.906 -27.109 1 40.41 4 LEU B C 1
ATOM 1469 O O . LEU B 1 4 ? -8.461 -10.695 -26.953 1 40.41 4 LEU B O 1
ATOM 1473 N N . GLY B 1 5 ? -9.578 -9.531 -25.891 1 50.5 5 GLY B N 1
ATOM 1474 C CA . GLY B 1 5 ? -9.5 -10.359 -24.703 1 50.5 5 GLY B CA 1
ATOM 1475 C C . GLY B 1 5 ? -10.453 -11.547 -24.734 1 50.5 5 GLY B C 1
ATOM 1476 O O . GLY B 1 5 ? -11.625 -11.391 -25.078 1 50.5 5 GLY B O 1
ATOM 1477 N N . TYR B 1 6 ? -10.039 -12.766 -25.203 1 60.03 6 TYR B N 1
ATOM 1478 C CA . TYR B 1 6 ? -10.812 -13.977 -24.984 1 60.03 6 TYR B CA 1
ATOM 1479 C C . TYR B 1 6 ? -11.508 -13.945 -23.625 1 60.03 6 TYR B C 1
ATOM 1481 O O . TYR B 1 6 ? -10.953 -13.422 -22.656 1 60.03 6 TYR B O 1
ATOM 1489 N N . ARG B 1 7 ? -12.828 -13.953 -23.594 1 75.12 7 ARG B N 1
ATOM 1490 C CA . ARG B 1 7 ? -13.609 -14.023 -22.375 1 75.12 7 ARG B CA 1
ATOM 1491 C C . ARG B 1 7 ? -13.531 -15.414 -21.75 1 75.12 7 ARG B C 1
ATOM 1493 O O . ARG B 1 7 ? -14.109 -16.359 -22.266 1 75.12 7 ARG B O 1
ATOM 1500 N N . TYR B 1 8 ? -12.641 -15.633 -20.891 1 87.25 8 TYR B N 1
ATOM 1501 C CA . TYR B 1 8 ? -12.484 -16.891 -20.172 1 87.25 8 TYR B CA 1
ATOM 1502 C C . TYR B 1 8 ? -13.578 -17.047 -19.109 1 87.25 8 TYR B C 1
ATOM 1504 O O . TYR B 1 8 ? -13.984 -16.078 -18.484 1 87.25 8 TYR B O 1
ATOM 1512 N N . ASP B 1 9 ? -14.07 -18.25 -19.031 1 90.44 9 ASP B N 1
ATOM 1513 C CA . ASP B 1 9 ? -14.961 -18.5 -17.906 1 90.44 9 ASP B CA 1
ATOM 1514 C C . ASP B 1 9 ? -14.172 -18.812 -16.641 1 90.44 9 ASP B C 1
ATOM 1516 O O . ASP B 1 9 ? -12.945 -18.875 -16.656 1 90.44 9 ASP B O 1
ATOM 1520 N N . LYS B 1 10 ? -14.852 -18.891 -15.508 1 90.81 10 LYS B N 1
ATOM 1521 C CA . LYS B 1 10 ? -14.211 -19.047 -14.211 1 90.81 10 LYS B CA 1
ATOM 1522 C C . LYS B 1 10 ? -13.336 -20.297 -14.18 1 90.81 10 LYS B C 1
ATOM 1524 O O . LYS B 1 10 ? -12.227 -20.281 -13.641 1 90.81 10 LYS B O 1
ATOM 1529 N N . LYS B 1 11 ? -13.789 -21.359 -14.75 1 93.06 11 LYS B N 1
ATOM 1530 C CA . LYS B 1 11 ? -13.055 -22.609 -14.758 1 93.06 11 LYS B CA 1
ATOM 1531 C C . LYS B 1 11 ? -11.758 -22.484 -15.555 1 93.06 11 LYS B C 1
ATOM 1533 O O . LYS B 1 11 ? -10.711 -22.984 -15.133 1 93.06 11 LYS B O 1
ATOM 1538 N N . GLU B 1 12 ? -11.852 -21.891 -16.688 1 93.62 12 GLU B N 1
ATOM 1539 C CA . GLU B 1 12 ? -10.68 -21.672 -17.531 1 93.62 12 GLU B CA 1
ATOM 1540 C C . GLU B 1 12 ? -9.648 -20.797 -16.828 1 93.62 12 GLU B C 1
ATOM 1542 O O . GLU B 1 12 ? -8.453 -21.062 -16.891 1 93.62 12 GLU B O 1
ATOM 1547 N N . ILE B 1 13 ? -10.188 -19.766 -16.188 1 94.69 13 ILE B N 1
ATOM 1548 C CA . ILE B 1 13 ? -9.305 -18.859 -15.469 1 94.69 13 ILE B CA 1
ATOM 1549 C C . ILE B 1 13 ? -8.555 -19.609 -14.375 1 94.69 13 ILE B C 1
ATOM 1551 O O . ILE B 1 13 ? -7.34 -19.469 -14.242 1 94.69 13 ILE B O 1
ATOM 1555 N N . ASP B 1 14 ? -9.234 -20.391 -13.633 1 93.94 14 ASP B N 1
ATOM 1556 C CA . ASP B 1 14 ? -8.625 -21.172 -12.57 1 93.94 14 ASP B CA 1
ATOM 1557 C C . ASP B 1 14 ? -7.547 -22.109 -13.117 1 93.94 14 ASP B C 1
ATOM 1559 O O . ASP B 1 14 ? -6.484 -22.266 -12.516 1 93.94 14 ASP B O 1
ATOM 1563 N N . GLN B 1 15 ? -7.844 -22.703 -14.242 1 94.31 15 GLN B N 1
ATOM 1564 C CA . GLN B 1 15 ? -6.898 -23.609 -14.875 1 94.31 15 GLN B CA 1
ATOM 1565 C C . GLN B 1 15 ? -5.641 -22.859 -15.32 1 94.31 15 GLN B C 1
ATOM 1567 O O . GLN B 1 15 ? -4.523 -23.359 -15.133 1 94.31 15 GLN B O 1
ATOM 1572 N N . ILE B 1 16 ? -5.844 -21.75 -15.914 1 95.12 16 ILE B N 1
ATOM 1573 C CA . ILE B 1 16 ? -4.73 -20.938 -16.391 1 95.12 16 ILE B CA 1
ATOM 1574 C C . ILE B 1 16 ? -3.873 -20.5 -15.211 1 95.12 16 ILE B C 1
ATOM 1576 O O . ILE B 1 16 ? -2.643 -20.594 -15.258 1 95.12 16 ILE B O 1
ATOM 1580 N N . LEU B 1 17 ? -4.504 -20.094 -14.125 1 95.75 17 LEU B N 1
ATOM 1581 C CA . LEU B 1 17 ? -3.807 -19.547 -12.969 1 95.75 17 LEU B CA 1
ATOM 1582 C C . LEU B 1 17 ? -2.975 -20.609 -12.273 1 95.75 17 LEU B C 1
ATOM 1584 O O . LEU B 1 17 ? -1.944 -20.312 -11.664 1 95.75 17 LEU B O 1
ATOM 1588 N N . LYS B 1 18 ? -3.326 -21.812 -12.383 1 95.38 18 LYS B N 1
ATOM 1589 C CA . LYS B 1 18 ? -2.574 -22.922 -11.805 1 95.38 18 LYS B CA 1
ATOM 1590 C C . LYS B 1 18 ? -1.215 -23.078 -12.484 1 95.38 18 LYS B C 1
ATOM 1592 O O . LYS B 1 18 ? -0.303 -23.688 -11.93 1 95.38 18 LYS B O 1
ATOM 1597 N N . THR B 1 19 ? -1.107 -22.531 -13.695 1 96.25 19 THR B N 1
ATOM 1598 C CA . THR B 1 19 ? 0.122 -22.688 -14.469 1 96.25 19 THR B CA 1
ATOM 1599 C C . THR B 1 19 ? 0.998 -21.453 -14.359 1 96.25 19 THR B C 1
ATOM 1601 O O . THR B 1 19 ? 2.057 -21.375 -14.984 1 96.25 19 THR B O 1
ATOM 1604 N N . LEU B 1 20 ? 0.538 -20.469 -13.609 1 97.75 20 LEU B N 1
ATOM 1605 C CA . LEU B 1 20 ? 1.263 -19.203 -13.492 1 97.75 20 LEU B CA 1
ATOM 1606 C C . LEU B 1 20 ? 2.711 -19.453 -13.078 1 97.75 20 LEU B C 1
ATOM 1608 O O . LEU B 1 20 ? 2.977 -20.25 -12.18 1 97.75 20 LEU B O 1
ATOM 1612 N N . VAL B 1 21 ? 3.633 -18.75 -13.727 1 98.56 21 VAL B N 1
ATOM 1613 C CA . VAL B 1 21 ? 5.047 -18.875 -13.398 1 98.56 21 VAL B CA 1
ATOM 1614 C C . VAL B 1 21 ? 5.562 -17.547 -12.828 1 98.56 21 VAL B C 1
ATOM 1616 O O . VAL B 1 21 ? 5.398 -16.5 -13.438 1 98.56 21 VAL B O 1
ATOM 1619 N N . ILE B 1 22 ? 6.191 -17.625 -11.633 1 98.62 22 ILE B N 1
ATOM 1620 C CA . ILE B 1 22 ? 6.793 -16.438 -11.023 1 98.62 22 ILE B CA 1
ATOM 1621 C C . ILE B 1 22 ? 8.172 -16.188 -11.625 1 98.62 22 ILE B C 1
ATOM 1623 O O . ILE B 1 22 ? 8.953 -17.125 -11.812 1 98.62 22 ILE B O 1
ATOM 1627 N N . THR B 1 23 ? 8.445 -14.992 -12.047 1 98.06 23 THR B N 1
ATOM 1628 C CA . THR B 1 23 ? 9.789 -14.609 -12.469 1 98.06 23 THR B CA 1
ATOM 1629 C C . THR B 1 23 ? 10.555 -13.977 -11.312 1 98.06 23 THR B C 1
ATOM 1631 O O . THR B 1 23 ? 10.023 -13.117 -10.602 1 98.06 23 THR B O 1
ATOM 1634 N N . VAL B 1 24 ? 11.781 -14.422 -11.102 1 97.5 24 VAL B N 1
ATOM 1635 C CA . VAL B 1 24 ? 12.672 -13.922 -10.062 1 97.5 24 VAL B CA 1
ATOM 1636 C C . VAL B 1 24 ? 13.906 -13.281 -10.695 1 97.5 24 VAL B C 1
ATOM 1638 O O . VAL B 1 24 ? 14.617 -13.938 -11.461 1 97.5 24 VAL B O 1
ATOM 1641 N N . ASP B 1 25 ? 14.109 -12.008 -10.383 1 96.38 25 ASP B N 1
ATOM 1642 C CA . ASP B 1 25 ? 15.281 -11.336 -10.938 1 96.38 25 ASP B CA 1
ATOM 1643 C C . ASP B 1 25 ? 16.562 -12.055 -10.531 1 96.38 25 ASP B C 1
ATOM 1645 O O . ASP B 1 25 ? 16.719 -12.461 -9.375 1 96.38 25 ASP B O 1
ATOM 1649 N N . THR B 1 26 ? 17.438 -12.133 -11.359 1 92.88 26 THR B N 1
ATOM 1650 C CA . THR B 1 26 ? 18.688 -12.867 -11.141 1 92.88 26 THR B CA 1
ATOM 1651 C C . THR B 1 26 ? 19.547 -12.164 -10.102 1 92.88 26 THR B C 1
ATOM 1653 O O . THR B 1 26 ? 20.375 -12.797 -9.453 1 92.88 26 THR B O 1
ATOM 1656 N N . ARG B 1 27 ? 19.375 -10.922 -9.969 1 89.25 27 ARG B N 1
ATOM 1657 C CA . ARG B 1 27 ? 20.219 -10.156 -9.047 1 89.25 27 ARG B CA 1
ATOM 1658 C C . ARG B 1 27 ? 19.703 -10.297 -7.617 1 89.25 27 ARG B C 1
ATOM 1660 O O . ARG B 1 27 ? 20.359 -9.836 -6.676 1 89.25 27 ARG B O 1
ATOM 1667 N N . GLU B 1 28 ? 18.469 -10.812 -7.445 1 86.94 28 GLU B N 1
ATOM 1668 C CA . GLU B 1 28 ? 17.891 -11.047 -6.121 1 86.94 28 GLU B CA 1
ATOM 1669 C C . GLU B 1 28 ? 18.688 -12.102 -5.359 1 86.94 28 GLU B C 1
ATOM 1671 O O . GLU B 1 28 ? 18.766 -13.258 -5.789 1 86.94 28 GLU B O 1
ATOM 1676 N N . GLN B 1 29 ? 19.266 -11.469 -4.238 1 82.19 29 GLN B N 1
ATOM 1677 C CA . GLN B 1 29 ? 20.062 -12.352 -3.385 1 82.19 29 GLN B CA 1
ATOM 1678 C C . GLN B 1 29 ? 19.406 -12.508 -2.01 1 82.19 29 GLN B C 1
ATOM 1680 O O . GLN B 1 29 ? 18.469 -11.797 -1.68 1 82.19 29 GLN B O 1
ATOM 1685 N N . LYS B 1 30 ? 19.766 -13.547 -1.245 1 85.19 30 LYS B N 1
ATOM 1686 C CA . LYS B 1 30 ? 19.297 -13.797 0.115 1 85.19 30 LYS B CA 1
ATOM 1687 C C . LYS B 1 30 ? 17.781 -13.984 0.15 1 85.19 30 LYS B C 1
ATOM 1689 O O . LYS B 1 30 ? 17.094 -13.375 0.967 1 85.19 30 LYS B O 1
ATOM 1694 N N . ASN B 1 31 ? 17.266 -14.609 -0.847 1 92.25 31 ASN B N 1
ATOM 1695 C CA . ASN B 1 31 ? 15.828 -14.805 -0.946 1 92.25 31 ASN B CA 1
ATOM 1696 C C . ASN B 1 31 ? 15.453 -16.281 -0.79 1 92.25 31 ASN B C 1
ATOM 1698 O O . ASN B 1 31 ? 14.43 -16.719 -1.319 1 92.25 31 ASN B O 1
ATOM 1702 N N . GLN B 1 32 ? 16.266 -16.984 -0.134 1 94.81 32 GLN B N 1
ATOM 1703 C CA . GLN B 1 32 ? 16.078 -18.422 0.023 1 94.81 32 GLN B CA 1
ATOM 1704 C C . GLN B 1 32 ? 14.719 -18.734 0.648 1 94.81 32 GLN B C 1
ATOM 1706 O O . GLN B 1 32 ? 14.047 -19.688 0.254 1 94.81 32 GLN B O 1
ATOM 1711 N N . HIS B 1 33 ? 14.336 -17.984 1.644 1 96.25 33 HIS B N 1
ATOM 1712 C CA . HIS B 1 33 ? 13.07 -18.234 2.318 1 96.25 33 HIS B CA 1
ATOM 1713 C C . HIS B 1 33 ? 11.898 -18.062 1.362 1 96.25 33 HIS B C 1
ATOM 1715 O O . HIS B 1 33 ? 10.875 -18.734 1.5 1 96.25 33 HIS B O 1
ATOM 1721 N N . VAL B 1 34 ? 11.969 -17.156 0.405 1 97.25 34 VAL B N 1
ATOM 1722 C CA . VAL B 1 34 ? 10.938 -16.953 -0.605 1 97.25 34 VAL B CA 1
ATOM 1723 C C . VAL B 1 34 ? 10.906 -18.141 -1.56 1 97.25 34 VAL B C 1
ATOM 1725 O O . VAL B 1 34 ? 9.844 -18.688 -1.84 1 97.25 34 VAL B O 1
ATOM 1728 N N . ARG B 1 35 ? 12.086 -18.547 -2.01 1 96.19 35 ARG B N 1
ATOM 1729 C CA . ARG B 1 35 ? 12.195 -19.688 -2.916 1 96.19 35 ARG B CA 1
ATOM 1730 C C . ARG B 1 35 ? 11.688 -20.969 -2.254 1 96.19 35 ARG B C 1
ATOM 1732 O O . ARG B 1 35 ? 11 -21.781 -2.887 1 96.19 35 ARG B O 1
ATOM 1739 N N . GLU B 1 36 ? 12.086 -21.156 -1.057 1 97.31 36 GLU B N 1
ATOM 1740 C CA . GLU B 1 36 ? 11.641 -22.328 -0.311 1 97.31 36 GLU B CA 1
ATOM 1741 C C . GLU B 1 36 ? 10.117 -22.375 -0.216 1 97.31 36 GLU B C 1
ATOM 1743 O O . GLU B 1 36 ? 9.516 -23.453 -0.292 1 97.31 36 GLU B O 1
ATOM 1748 N N . TYR B 1 37 ? 9.508 -21.219 0.018 1 97.75 37 TYR B N 1
ATOM 1749 C CA . TYR B 1 37 ? 8.055 -21.156 0.022 1 97.75 37 TYR B CA 1
ATOM 1750 C C . TYR B 1 37 ? 7.484 -21.625 -1.31 1 97.75 37 TYR B C 1
ATOM 1752 O O . TYR B 1 37 ? 6.543 -22.422 -1.34 1 97.75 37 TYR B O 1
ATOM 1760 N N . PHE B 1 38 ? 7.984 -21.109 -2.453 1 97.88 38 PHE B N 1
ATOM 1761 C CA . PHE B 1 38 ? 7.52 -21.5 -3.775 1 97.88 38 PHE B CA 1
ATOM 1762 C C . PHE B 1 38 ? 7.652 -23.016 -3.965 1 97.88 38 PHE B C 1
ATOM 1764 O O . PHE B 1 38 ? 6.723 -23.672 -4.441 1 97.88 38 PHE B O 1
ATOM 1771 N N . MET B 1 39 ? 8.789 -23.531 -3.539 1 97.69 39 MET B N 1
ATOM 1772 C CA . MET B 1 39 ? 9.047 -24.953 -3.686 1 97.69 39 MET B CA 1
ATOM 1773 C C . MET B 1 39 ? 8.078 -25.766 -2.836 1 97.69 39 MET B C 1
ATOM 1775 O O . MET B 1 39 ? 7.48 -26.734 -3.32 1 97.69 39 MET B O 1
ATOM 1779 N N . LYS B 1 40 ? 7.926 -25.391 -1.625 1 97.69 40 LYS B N 1
ATOM 1780 C CA . LYS B 1 40 ? 7.051 -26.109 -0.698 1 97.69 40 LYS B CA 1
ATOM 1781 C C . LYS B 1 40 ? 5.613 -26.109 -1.201 1 97.69 40 LYS B C 1
ATOM 1783 O O . LYS B 1 40 ? 4.883 -27.094 -0.997 1 97.69 40 LYS B O 1
ATOM 1788 N N . LYS B 1 41 ? 5.168 -25.078 -1.872 1 97.5 41 LYS B N 1
ATOM 1789 C CA . LYS B 1 41 ? 3.789 -24.922 -2.332 1 97.5 41 LYS B CA 1
ATOM 1790 C C . LYS B 1 41 ? 3.648 -25.344 -3.791 1 97.5 41 LYS B C 1
ATOM 1792 O O . LYS B 1 41 ? 2.58 -25.188 -4.387 1 97.5 41 LYS B O 1
ATOM 1797 N N . ASP B 1 42 ? 4.715 -25.812 -4.383 1 97.69 42 ASP B N 1
ATOM 1798 C CA . ASP B 1 42 ? 4.746 -26.266 -5.77 1 97.69 42 ASP B CA 1
ATOM 1799 C C . ASP B 1 42 ? 4.375 -25.156 -6.734 1 97.69 42 ASP B C 1
ATOM 1801 O O . ASP B 1 42 ? 3.576 -25.344 -7.648 1 97.69 42 ASP B O 1
ATOM 1805 N N . ILE B 1 43 ? 4.875 -23.953 -6.41 1 98.06 43 ILE B N 1
ATOM 1806 C CA . ILE B 1 43 ? 4.699 -22.797 -7.273 1 98.06 43 ILE B CA 1
ATOM 1807 C C . ILE B 1 43 ? 5.848 -22.719 -8.273 1 98.06 43 ILE B C 1
ATOM 1809 O O . ILE B 1 43 ? 7.012 -22.609 -7.887 1 98.06 43 ILE B O 1
ATOM 1813 N N . PRO B 1 44 ? 5.551 -22.812 -9.578 1 98.12 44 PRO B N 1
ATOM 1814 C CA . PRO B 1 44 ? 6.613 -22.688 -10.578 1 98.12 44 PRO B CA 1
ATOM 1815 C C . PRO B 1 44 ? 7.285 -21.312 -10.57 1 98.12 44 PRO B C 1
ATOM 1817 O O . PRO B 1 44 ? 6.605 -20.297 -10.438 1 98.12 44 PRO B O 1
ATOM 1820 N N . PHE B 1 45 ? 8.609 -21.281 -10.633 1 98.12 45 PHE B N 1
ATOM 1821 C CA . PHE B 1 45 ? 9.32 -20.016 -10.75 1 98.12 45 PHE B CA 1
ATOM 1822 C C . PHE B 1 45 ? 10.602 -20.188 -11.562 1 98.12 45 PHE B C 1
ATOM 1824 O O . PHE B 1 45 ? 11.133 -21.297 -11.656 1 98.12 45 PHE B O 1
ATOM 1831 N N . VAL B 1 46 ? 11.031 -19.094 -12.242 1 97.44 46 VAL B N 1
ATOM 1832 C CA . VAL B 1 46 ? 12.227 -19.094 -13.07 1 97.44 46 VAL B CA 1
ATOM 1833 C C . VAL B 1 46 ? 13.062 -17.844 -12.789 1 97.44 46 VAL B C 1
ATOM 1835 O O . VAL B 1 46 ? 12.516 -16.797 -12.438 1 97.44 46 VAL B O 1
ATOM 1838 N N . ASN B 1 47 ? 14.406 -17.969 -12.883 1 96.25 47 ASN B N 1
ATOM 1839 C CA . ASN B 1 47 ? 15.289 -16.812 -12.797 1 96.25 47 ASN B CA 1
ATOM 1840 C C . ASN B 1 47 ? 15.43 -16.109 -14.141 1 96.25 47 ASN B C 1
ATOM 1842 O O . ASN B 1 47 ? 15.641 -16.766 -15.164 1 96.25 47 ASN B O 1
ATOM 1846 N N . ARG B 1 48 ? 15.234 -14.852 -14.156 1 94 48 ARG B N 1
ATOM 1847 C CA . ARG B 1 48 ? 15.359 -14.031 -15.359 1 94 48 ARG B CA 1
ATOM 1848 C C . ARG B 1 48 ? 15.812 -12.617 -15.016 1 94 48 ARG B C 1
ATOM 1850 O O . ARG B 1 48 ? 15.469 -12.094 -13.953 1 94 48 ARG B O 1
ATOM 1857 N N . THR B 1 49 ? 16.594 -12.062 -15.914 1 93.19 49 THR B N 1
ATOM 1858 C CA . THR B 1 49 ? 16.953 -10.664 -15.719 1 93.19 49 THR B CA 1
ATOM 1859 C C . THR B 1 49 ? 15.734 -9.766 -15.93 1 93.19 49 THR B C 1
ATOM 1861 O O . THR B 1 49 ? 15.07 -9.836 -16.969 1 93.19 49 THR B O 1
ATOM 1864 N N . MET B 1 50 ? 15.477 -9 -14.961 1 91.88 50 MET B N 1
ATOM 1865 C CA . MET B 1 50 ? 14.312 -8.125 -15.031 1 91.88 50 MET B CA 1
ATOM 1866 C C . MET B 1 50 ? 14.727 -6.66 -14.961 1 91.88 50 MET B C 1
ATOM 1868 O O . MET B 1 50 ? 15.641 -6.305 -14.219 1 91.88 50 MET B O 1
ATOM 1872 N N . LYS B 1 51 ? 14.008 -5.812 -15.68 1 86.88 51 LYS B N 1
ATOM 1873 C CA . LYS B 1 51 ? 14.297 -4.383 -15.727 1 86.88 51 LYS B CA 1
ATOM 1874 C C . LYS B 1 51 ? 13.695 -3.664 -14.516 1 86.88 51 LYS B C 1
ATOM 1876 O O . LYS B 1 51 ? 14.211 -2.633 -14.086 1 86.88 51 LYS B O 1
ATOM 1881 N N . THR B 1 52 ? 12.602 -4.234 -14.055 1 89.44 52 THR B N 1
ATOM 1882 C CA . THR B 1 52 ? 11.883 -3.588 -12.961 1 89.44 52 THR B CA 1
ATOM 1883 C C . THR B 1 52 ? 11.438 -4.613 -11.922 1 89.44 52 THR B C 1
ATOM 1885 O O . THR B 1 52 ? 11 -5.707 -12.273 1 89.44 52 THR B O 1
ATOM 1888 N N . GLY B 1 53 ? 11.672 -4.238 -10.711 1 92.75 53 GLY B N 1
ATOM 1889 C CA . GLY B 1 53 ? 11.227 -5.094 -9.625 1 92.75 53 GLY B CA 1
ATOM 1890 C C . GLY B 1 53 ? 12.086 -6.336 -9.453 1 92.75 53 GLY B C 1
ATOM 1891 O O . GLY B 1 53 ? 12.914 -6.645 -10.305 1 92.75 53 GLY B O 1
ATOM 1892 N N . ASP B 1 54 ? 11.852 -7.059 -8.391 1 96.25 54 ASP B N 1
ATOM 1893 C CA . ASP B 1 54 ? 12.555 -8.297 -8.078 1 96.25 54 ASP B CA 1
ATOM 1894 C C . ASP B 1 54 ? 11.727 -9.516 -8.477 1 96.25 54 ASP B C 1
ATOM 1896 O O . ASP B 1 54 ? 12.281 -10.586 -8.758 1 96.25 54 ASP B O 1
ATOM 1900 N N . TYR B 1 55 ? 10.461 -9.352 -8.508 1 97.56 55 TYR B N 1
ATOM 1901 C CA . TYR B 1 55 ? 9.562 -10.461 -8.82 1 97.56 55 TYR B CA 1
ATOM 1902 C C . TYR B 1 55 ? 8.469 -10.023 -9.789 1 97.56 55 TYR B C 1
ATOM 1904 O O . TYR B 1 55 ? 7.938 -8.914 -9.672 1 97.56 55 TYR B O 1
ATOM 1912 N N . GLY B 1 56 ? 8.125 -10.828 -10.719 1 97.31 56 GLY B N 1
ATOM 1913 C CA . GLY B 1 56 ? 7.016 -10.734 -11.656 1 97.31 56 GLY B CA 1
ATOM 1914 C C . GLY B 1 56 ? 6.391 -12.078 -11.977 1 97.31 56 GLY B C 1
ATOM 1915 O O . GLY B 1 56 ? 6.535 -13.039 -11.211 1 97.31 56 GLY B O 1
ATOM 1916 N N . CYS B 1 57 ? 5.57 -12.07 -13.102 1 97.81 57 CYS B N 1
ATOM 1917 C CA . CYS B 1 57 ? 4.992 -13.359 -13.469 1 97.81 57 CYS B CA 1
ATOM 1918 C C . CYS B 1 57 ? 4.551 -13.359 -14.922 1 97.81 57 CYS B C 1
ATOM 1920 O O . CYS B 1 57 ? 4.504 -12.312 -15.57 1 97.81 57 CYS B O 1
ATOM 1922 N N . TYR B 1 58 ? 4.379 -14.555 -15.391 1 97.56 58 TYR B N 1
ATOM 1923 C CA . TYR B 1 58 ? 3.814 -14.719 -16.734 1 97.56 58 TYR B CA 1
ATOM 1924 C C . TYR B 1 58 ? 2.977 -15.992 -16.812 1 97.56 58 TYR B C 1
ATOM 1926 O O . TYR B 1 58 ? 3.131 -16.906 -15.992 1 97.56 58 TYR B O 1
ATOM 1934 N N . ILE B 1 59 ? 2.057 -15.977 -17.719 1 96.88 59 ILE B N 1
ATOM 1935 C CA . ILE B 1 59 ? 1.235 -17.125 -18.078 1 96.88 59 ILE B CA 1
ATOM 1936 C C . ILE B 1 59 ? 1.847 -17.844 -19.281 1 96.88 59 ILE B C 1
ATOM 1938 O O . ILE B 1 59 ? 1.992 -17.266 -20.344 1 96.88 59 ILE B O 1
ATOM 1942 N N . PRO B 1 60 ? 2.193 -19.094 -19.078 1 97.19 60 PRO B N 1
ATOM 1943 C CA . PRO B 1 60 ? 2.791 -19.828 -20.188 1 97.19 60 PRO B CA 1
ATOM 1944 C C . PRO B 1 60 ? 1.826 -20 -21.359 1 97.19 60 PRO B C 1
ATOM 1946 O O . PRO B 1 60 ? 0.609 -20.031 -21.156 1 97.19 60 PRO B O 1
ATOM 1949 N N . ALA B 1 61 ? 2.418 -20.156 -22.562 1 95.81 61 ALA B N 1
ATOM 1950 C CA . ALA B 1 61 ? 1.623 -20.453 -23.75 1 95.81 61 ALA B CA 1
ATOM 1951 C C . ALA B 1 61 ? 0.777 -21.703 -23.531 1 95.81 61 ALA B C 1
ATOM 1953 O O . ALA B 1 61 ? 1.243 -22.688 -22.953 1 95.81 61 ALA B O 1
ATOM 1954 N N . ASN B 1 62 ? -0.469 -21.641 -23.859 1 93.44 62 ASN B N 1
ATOM 1955 C CA . ASN B 1 62 ? -1.444 -22.734 -23.859 1 93.44 62 ASN B CA 1
ATOM 1956 C C . ASN B 1 62 ? -2.4 -22.641 -25.031 1 93.44 62 ASN B C 1
ATOM 1958 O O . ASN B 1 62 ? -3.506 -22.109 -24.906 1 93.44 62 ASN B O 1
ATOM 1962 N N . PRO B 1 63 ? -2.055 -23.312 -26.109 1 91.56 63 PRO B N 1
ATOM 1963 C CA . PRO B 1 63 ? -2.865 -23.188 -27.328 1 91.56 63 PRO B CA 1
ATOM 1964 C C . PRO B 1 63 ? -4.297 -23.688 -27.125 1 91.56 63 PRO B C 1
ATOM 1966 O O . PRO B 1 63 ? -5.227 -23.156 -27.734 1 91.56 63 PRO B O 1
ATOM 1969 N N . GLU B 1 64 ? -4.48 -24.641 -26.281 1 92.12 64 GLU B N 1
ATOM 1970 C CA . GLU B 1 64 ? -5.816 -25.172 -26.031 1 92.12 64 GLU B CA 1
ATOM 1971 C C . GLU B 1 64 ? -6.73 -24.109 -25.422 1 92.12 64 GLU B C 1
ATOM 1973 O O . GLU B 1 64 ? -7.945 -24.141 -25.625 1 92.12 64 GLU B O 1
ATOM 1978 N N . LEU B 1 65 ? -6.066 -23.203 -24.781 1 91 65 LEU B N 1
ATOM 1979 C CA . LEU B 1 65 ? -6.844 -22.141 -24.156 1 91 65 LEU B CA 1
ATOM 1980 C C . LEU B 1 65 ? -6.676 -20.812 -24.891 1 91 65 LEU B C 1
ATOM 1982 O O . LEU B 1 65 ? -7.027 -19.75 -24.375 1 91 65 LEU B O 1
ATOM 1986 N N . GLY B 1 66 ? -5.984 -20.891 -26 1 88.75 66 GLY B N 1
ATOM 1987 C CA . GLY B 1 66 ? -5.883 -19.719 -26.859 1 88.75 66 GLY B CA 1
ATOM 1988 C C . GLY B 1 66 ? -4.688 -18.844 -26.531 1 88.75 66 GLY B C 1
ATOM 1989 O O . GLY B 1 66 ? -4.602 -17.703 -27 1 88.75 66 GLY B O 1
ATOM 1990 N N . ILE B 1 67 ? -3.895 -19.328 -25.641 1 92.56 67 ILE B N 1
ATOM 1991 C CA . ILE B 1 67 ? -2.682 -18.578 -25.312 1 92.56 67 ILE B CA 1
ATOM 1992 C C . ILE B 1 67 ? -1.529 -19.062 -26.188 1 92.56 67 ILE B C 1
ATOM 1994 O O . ILE B 1 67 ? -0.921 -20.094 -25.922 1 92.56 67 ILE B O 1
ATOM 1998 N N . ILE B 1 68 ? -1.184 -18.25 -27.156 1 93.31 68 ILE B N 1
ATOM 1999 C CA . ILE B 1 68 ? -0.31 -18.703 -28.234 1 93.31 68 ILE B CA 1
ATOM 2000 C C . ILE B 1 68 ? 1.15 -18.531 -27.828 1 93.31 68 ILE B C 1
ATOM 2002 O O . ILE B 1 68 ? 2.029 -19.234 -28.328 1 93.31 68 ILE B O 1
ATOM 2006 N N . ARG B 1 69 ? 1.398 -17.594 -26.969 1 95 69 ARG B N 1
ATOM 2007 C CA . ARG B 1 69 ? 2.744 -17.359 -26.453 1 95 69 ARG B CA 1
ATOM 2008 C C . ARG B 1 69 ? 2.713 -16.969 -24.984 1 95 69 ARG B C 1
ATOM 2010 O O . ARG B 1 69 ? 1.663 -16.594 -24.453 1 95 69 ARG B O 1
ATOM 2017 N N . ASP B 1 70 ? 3.883 -17.125 -24.406 1 95.81 70 ASP B N 1
ATOM 2018 C CA . ASP B 1 70 ? 3.982 -16.656 -23.031 1 95.81 70 ASP B CA 1
ATOM 2019 C C . ASP B 1 70 ? 3.471 -15.227 -22.891 1 95.81 70 ASP B C 1
ATOM 2021 O O . ASP B 1 70 ? 3.799 -14.367 -23.719 1 95.81 70 ASP B O 1
ATOM 2025 N N . THR B 1 71 ? 2.656 -15.07 -21.906 1 94.25 71 THR B N 1
ATOM 2026 C CA . THR B 1 71 ? 2.066 -13.758 -21.688 1 94.25 71 THR B CA 1
ATOM 2027 C C . THR B 1 71 ? 2.496 -13.188 -20.344 1 94.25 71 THR B C 1
ATOM 2029 O O . THR B 1 71 ? 2.086 -13.688 -19.297 1 94.25 71 THR B O 1
ATOM 2032 N N . PHE B 1 72 ? 3.26 -12.109 -20.453 1 94.44 72 PHE B N 1
ATOM 2033 C CA . PHE B 1 72 ? 3.758 -11.477 -19.234 1 94.44 72 PHE B CA 1
ATOM 2034 C C . PHE B 1 72 ? 2.719 -10.531 -18.656 1 94.44 72 PHE B C 1
ATOM 2036 O O . PHE B 1 72 ? 2.064 -9.789 -19.391 1 94.44 72 PHE B O 1
ATOM 2043 N N . VAL B 1 73 ? 2.506 -10.688 -17.344 1 93.69 73 VAL B N 1
ATOM 2044 C CA . VAL B 1 73 ? 1.562 -9.836 -16.625 1 93.69 73 VAL B CA 1
ATOM 2045 C C . VAL B 1 73 ? 2.262 -8.555 -16.188 1 93.69 73 VAL B C 1
ATOM 2047 O O . VAL B 1 73 ? 3.355 -8.602 -15.617 1 93.69 73 VAL B O 1
ATOM 2050 N N . ASN B 1 74 ? 1.616 -7.469 -16.438 1 91.94 74 ASN B N 1
ATOM 2051 C CA . ASN B 1 74 ? 2.168 -6.207 -15.953 1 91.94 74 ASN B CA 1
ATOM 2052 C C . ASN B 1 74 ? 2.08 -6.098 -14.43 1 91.94 74 ASN B C 1
ATOM 2054 O O . ASN B 1 74 ? 1.034 -6.383 -13.844 1 91.94 74 ASN B O 1
ATOM 2058 N N . GLY B 1 75 ? 3.133 -5.836 -13.812 1 92.56 75 GLY B N 1
ATOM 2059 C CA . GLY B 1 75 ? 3.229 -5.695 -12.367 1 92.56 75 GLY B CA 1
ATOM 2060 C C . GLY B 1 75 ? 4.52 -6.254 -11.797 1 92.56 75 GLY B C 1
ATOM 2061 O O . GLY B 1 75 ? 5.141 -7.129 -12.398 1 92.56 75 GLY B O 1
ATOM 2062 N N . ALA B 1 76 ? 4.898 -5.707 -10.766 1 93.81 76 ALA B N 1
ATOM 2063 C CA . ALA B 1 76 ? 6.156 -6.156 -10.18 1 93.81 76 ALA B CA 1
ATOM 2064 C C . ALA B 1 76 ? 6.172 -5.93 -8.672 1 93.81 76 ALA B C 1
ATOM 2066 O O . ALA B 1 76 ? 5.477 -5.047 -8.164 1 93.81 76 ALA B O 1
ATOM 2067 N N . VAL B 1 77 ? 6.906 -6.77 -7.992 1 96.31 77 VAL B N 1
ATOM 2068 C CA . VAL B 1 77 ? 7.156 -6.617 -6.562 1 96.31 77 VAL B CA 1
ATOM 2069 C C . VAL B 1 77 ? 8.633 -6.328 -6.32 1 96.31 77 VAL B C 1
ATOM 2071 O O . VAL B 1 77 ? 9.5 -7.062 -6.801 1 96.31 77 VAL B O 1
ATOM 2074 N N . GLU B 1 78 ? 8.906 -5.199 -5.727 1 95.56 78 GLU B N 1
ATOM 2075 C CA . GLU B 1 78 ? 10.234 -4.855 -5.227 1 95.56 78 GLU B CA 1
ATOM 2076 C C . GLU B 1 78 ? 10.391 -5.25 -3.76 1 95.56 78 GLU B C 1
ATOM 2078 O O . GLU B 1 78 ? 9.531 -4.949 -2.934 1 95.56 78 GLU B O 1
ATOM 2083 N N . ARG B 1 79 ? 11.445 -5.992 -3.471 1 96.5 79 ARG B N 1
ATOM 2084 C CA . ARG B 1 79 ? 11.648 -6.488 -2.113 1 96.5 79 ARG B CA 1
ATOM 2085 C C . ARG B 1 79 ? 12.914 -5.898 -1.502 1 96.5 79 ARG B C 1
ATOM 2087 O O . ARG B 1 79 ? 13.961 -5.844 -2.156 1 96.5 79 ARG B O 1
ATOM 2094 N N . LYS B 1 80 ? 12.773 -5.383 -0.254 1 96.25 80 LYS B N 1
ATOM 2095 C CA . LYS B 1 80 ? 13.906 -4.977 0.571 1 96.25 80 LYS B CA 1
ATOM 2096 C C . LYS B 1 80 ? 14.062 -5.891 1.783 1 96.25 80 LYS B C 1
ATOM 2098 O O . LYS B 1 80 ? 13.078 -6.219 2.447 1 96.25 80 LYS B O 1
ATOM 2103 N N . ASN B 1 81 ? 15.234 -6.316 2.088 1 94.88 81 ASN B N 1
ATOM 2104 C CA . ASN B 1 81 ? 15.516 -7.262 3.166 1 94.88 81 ASN B CA 1
ATOM 2105 C C . ASN B 1 81 ? 15.328 -6.613 4.535 1 94.88 81 ASN B C 1
ATOM 2107 O O . ASN B 1 81 ? 15.375 -7.297 5.562 1 94.88 81 ASN B O 1
ATOM 2111 N N . GLY B 1 82 ? 14.969 -5.406 4.621 1 96.5 82 GLY B N 1
ATOM 2112 C CA . GLY B 1 82 ? 14.766 -4.711 5.879 1 96.5 82 GLY B CA 1
ATOM 2113 C C . GLY B 1 82 ? 14.82 -3.199 5.738 1 96.5 82 GLY B C 1
ATOM 2114 O O . GLY B 1 82 ? 15.023 -2.68 4.641 1 96.5 82 GLY B O 1
ATOM 2115 N N . VAL B 1 83 ? 14.633 -2.559 6.895 1 97.62 83 VAL B N 1
ATOM 2116 C CA . VAL B 1 83 ? 14.594 -1.1 6.934 1 97.62 83 VAL B CA 1
ATOM 2117 C C . VAL B 1 83 ? 15.961 -0.542 6.539 1 97.62 83 VAL B C 1
ATOM 2119 O O . VAL B 1 83 ? 16.047 0.485 5.863 1 97.62 83 VAL B O 1
ATOM 2122 N N . ASP B 1 84 ? 17.062 -1.195 6.965 1 97.69 84 ASP B N 1
ATOM 2123 C CA . ASP B 1 84 ? 18.406 -0.724 6.637 1 97.69 84 ASP B CA 1
ATOM 2124 C C . ASP B 1 84 ? 18.594 -0.619 5.125 1 97.69 84 ASP B C 1
ATOM 2126 O O . ASP B 1 84 ? 19.156 0.362 4.633 1 97.69 84 ASP B O 1
ATOM 2130 N N . GLU B 1 85 ? 18.125 -1.605 4.398 1 96 85 GLU B N 1
ATOM 2131 C CA . GLU B 1 85 ? 18.25 -1.576 2.943 1 96 85 GLU B CA 1
ATOM 2132 C C . GLU B 1 85 ? 17.375 -0.485 2.338 1 96 85 GLU B C 1
ATOM 2134 O O . GLU B 1 85 ? 17.766 0.17 1.37 1 96 85 GLU B O 1
ATOM 2139 N N . LEU B 1 86 ? 16.172 -0.317 2.838 1 96.81 86 LEU B N 1
ATOM 2140 C CA . LEU B 1 86 ? 15.289 0.75 2.371 1 96.81 86 LEU B CA 1
ATOM 2141 C C . LEU B 1 86 ? 15.961 2.111 2.523 1 96.81 86 LEU B C 1
ATOM 2143 O O . LEU B 1 86 ? 15.953 2.916 1.59 1 96.81 86 LEU B O 1
ATOM 2147 N N . VAL B 1 87 ? 16.562 2.314 3.711 1 97.38 87 VAL B N 1
ATOM 2148 C CA . VAL B 1 87 ? 17.203 3.588 4 1 97.38 87 VAL B CA 1
ATOM 2149 C C . VAL B 1 87 ? 18.344 3.822 3.018 1 97.38 87 VAL B C 1
ATOM 2151 O O . VAL B 1 87 ? 18.5 4.926 2.49 1 97.38 87 VAL B O 1
ATOM 2154 N N . GLU B 1 88 ? 19.094 2.803 2.752 1 95.88 88 GLU B N 1
ATOM 2155 C CA . GLU B 1 88 ? 20.203 2.91 1.802 1 95.88 88 GLU B CA 1
ATOM 2156 C C . GLU B 1 88 ? 19.688 3.264 0.406 1 95.88 88 GLU B C 1
ATOM 2158 O O . GLU B 1 88 ? 20.328 4.043 -0.31 1 95.88 88 GLU B O 1
ATOM 2163 N N . SER B 1 89 ? 18.594 2.678 0.023 1 94.56 89 SER B N 1
ATOM 2164 C CA . SER B 1 89 ? 18 2.979 -1.276 1 94.56 89 SER B CA 1
ATOM 2165 C C . SER B 1 89 ? 17.562 4.438 -1.357 1 94.56 89 SER B C 1
ATOM 2167 O O . SER B 1 89 ? 17.766 5.098 -2.379 1 94.56 89 SER B O 1
ATOM 2169 N N . ILE B 1 90 ? 16.938 4.926 -0.3 1 95.31 90 ILE B N 1
ATOM 2170 C CA . ILE B 1 90 ? 16.406 6.289 -0.28 1 95.31 90 ILE B CA 1
ATOM 2171 C C . ILE B 1 90 ? 17.578 7.281 -0.276 1 95.31 90 ILE B C 1
ATOM 2173 O O . ILE B 1 90 ? 17.484 8.352 -0.888 1 95.31 90 ILE B O 1
ATOM 2177 N N . LYS B 1 91 ? 18.672 6.875 0.425 1 93.62 91 LYS B N 1
ATOM 2178 C CA . LYS B 1 91 ? 19.875 7.715 0.424 1 93.62 91 LYS B CA 1
ATOM 2179 C C . LYS B 1 91 ? 20.391 7.926 -0.995 1 93.62 91 LYS B C 1
ATOM 2181 O O . LYS B 1 91 ? 20.891 9.008 -1.326 1 93.62 91 LYS B O 1
ATOM 2186 N N . ASP B 1 92 ? 20.328 6.867 -1.727 1 92.06 92 ASP B N 1
ATOM 2187 C CA . ASP B 1 92 ? 20.625 6.98 -3.15 1 92.06 92 ASP B CA 1
ATOM 2188 C C . ASP B 1 92 ? 19.391 7.391 -3.941 1 92.06 92 ASP B C 1
ATOM 2190 O O . ASP B 1 92 ? 18.844 6.594 -4.711 1 92.06 92 ASP B O 1
ATOM 2194 N N . ARG B 1 93 ? 18.953 8.602 -3.807 1 89.44 93 ARG B N 1
ATOM 2195 C CA . ARG B 1 93 ? 17.672 9.125 -4.227 1 89.44 93 ARG B CA 1
ATOM 2196 C C . ARG B 1 93 ? 17.469 8.953 -5.727 1 89.44 93 ARG B C 1
ATOM 2198 O O . ARG B 1 93 ? 16.391 8.516 -6.168 1 89.44 93 ARG B O 1
ATOM 2205 N N . THR B 1 94 ? 18.5 9.266 -6.469 1 90.31 94 THR B N 1
ATOM 2206 C CA . THR B 1 94 ? 18.391 9.219 -7.926 1 90.31 94 THR B CA 1
ATOM 2207 C C . THR B 1 94 ? 18.109 7.797 -8.398 1 90.31 94 THR B C 1
ATOM 2209 O O . THR B 1 94 ? 17.188 7.566 -9.188 1 90.31 94 THR B O 1
ATOM 2212 N N . ARG B 1 95 ? 18.906 6.914 -7.883 1 89.25 95 ARG B N 1
ATOM 2213 C CA . ARG B 1 95 ? 18.734 5.52 -8.281 1 89.25 95 ARG B CA 1
ATOM 2214 C C . ARG B 1 95 ? 17.375 4.992 -7.859 1 89.25 95 ARG B C 1
ATOM 2216 O O . ARG B 1 95 ? 16.703 4.309 -8.633 1 89.25 95 ARG B O 1
ATOM 2223 N N . PHE B 1 96 ? 16.969 5.289 -6.668 1 91.88 96 PHE B N 1
ATOM 2224 C CA . PHE B 1 96 ? 15.68 4.824 -6.164 1 91.88 96 PHE B CA 1
ATOM 2225 C C . PHE B 1 96 ? 14.539 5.422 -6.977 1 91.88 96 PHE B C 1
ATOM 2227 O O . PHE B 1 96 ? 13.625 4.707 -7.391 1 91.88 96 PHE B O 1
ATOM 2234 N N . GLU B 1 97 ? 14.57 6.633 -7.254 1 91.38 97 GLU B N 1
ATOM 2235 C CA . GLU B 1 97 ? 13.516 7.297 -8.008 1 91.38 97 GLU B CA 1
ATOM 2236 C C . GLU B 1 97 ? 13.43 6.75 -9.43 1 91.38 97 GLU B C 1
ATOM 2238 O O . GLU B 1 97 ? 12.336 6.594 -9.977 1 91.38 97 GLU B O 1
ATOM 2243 N N . ASN B 1 98 ? 14.594 6.453 -10.008 1 89.75 98 ASN B N 1
ATOM 2244 C CA . ASN B 1 98 ? 14.586 5.844 -11.336 1 89.75 98 ASN B CA 1
ATOM 2245 C C . ASN B 1 98 ? 13.867 4.504 -11.336 1 89.75 98 ASN B C 1
ATOM 2247 O O . ASN B 1 98 ? 13.148 4.18 -12.281 1 89.75 98 ASN B O 1
ATOM 2251 N N . GLU B 1 99 ? 14.078 3.787 -10.281 1 87 99 GLU B N 1
ATOM 2252 C CA . GLU B 1 99 ? 13.367 2.518 -10.141 1 87 99 GLU B CA 1
ATOM 2253 C C . GLU B 1 99 ? 11.859 2.736 -10.055 1 87 99 GLU B C 1
ATOM 2255 O O . GLU B 1 99 ? 11.086 2.012 -10.688 1 87 99 GLU B O 1
ATOM 2260 N N . LEU B 1 100 ? 11.461 3.76 -9.297 1 89.69 100 LEU B N 1
ATOM 2261 C CA . LEU B 1 100 ? 10.047 4.082 -9.141 1 89.69 100 LEU B CA 1
ATOM 2262 C C . LEU B 1 100 ? 9.453 4.578 -10.453 1 89.69 100 LEU B C 1
ATOM 2264 O O . LEU B 1 100 ? 8.336 4.203 -10.812 1 89.69 100 LEU B O 1
ATOM 2268 N N . ILE B 1 101 ? 10.219 5.332 -11.211 1 88.25 101 ILE B N 1
ATOM 2269 C CA . ILE B 1 101 ? 9.766 5.867 -12.492 1 88.25 101 ILE B CA 1
ATOM 2270 C C . ILE B 1 101 ? 9.477 4.719 -13.453 1 88.25 101 ILE B C 1
ATOM 2272 O O . ILE B 1 101 ? 8.469 4.734 -14.164 1 88.25 101 ILE B O 1
ATOM 2276 N N . ARG B 1 102 ? 10.289 3.752 -13.453 1 86.69 102 ARG B N 1
ATOM 2277 C CA . ARG B 1 102 ? 10.109 2.6 -14.328 1 86.69 102 ARG B CA 1
ATOM 2278 C C . ARG B 1 102 ? 8.844 1.83 -13.969 1 86.69 102 ARG B C 1
ATOM 2280 O O . ARG B 1 102 ? 8.266 1.146 -14.82 1 86.69 102 ARG B O 1
ATOM 2287 N N . SER B 1 103 ? 8.445 2.031 -12.758 1 84.62 103 SER B N 1
ATOM 2288 C CA . SER B 1 103 ? 7.328 1.244 -12.25 1 84.62 103 SER B CA 1
ATOM 2289 C C . SER B 1 103 ? 6.008 1.988 -12.406 1 84.62 103 SER B C 1
ATOM 2291 O O . SER B 1 103 ? 4.938 1.435 -12.141 1 84.62 103 SER B O 1
ATOM 2293 N N . VAL B 1 104 ? 6.008 3.193 -12.836 1 80.94 104 VAL B N 1
ATOM 2294 C CA . VAL B 1 104 ? 4.836 4.066 -12.852 1 80.94 104 VAL B CA 1
ATOM 2295 C C . VAL B 1 104 ? 3.785 3.5 -13.805 1 80.94 104 VAL B C 1
ATOM 2297 O O . VAL B 1 104 ? 2.584 3.656 -13.57 1 80.94 104 VAL B O 1
ATOM 2300 N N . LYS B 1 105 ? 4.137 2.697 -14.773 1 79.56 105 LYS B N 1
ATOM 2301 C CA . LYS B 1 105 ? 3.191 2.268 -15.805 1 79.56 105 LYS B CA 1
ATOM 2302 C C . LYS B 1 105 ? 2.566 0.922 -15.445 1 79.56 105 LYS B C 1
ATOM 2304 O O . LYS B 1 105 ? 1.888 0.309 -16.266 1 79.56 105 LYS B O 1
ATOM 2309 N N . MET B 1 106 ? 2.814 0.507 -14.242 1 85.5 106 MET B N 1
ATOM 2310 C CA . MET B 1 106 ? 2.305 -0.805 -13.852 1 85.5 106 MET B CA 1
ATOM 2311 C C . MET B 1 106 ? 2.064 -0.87 -12.344 1 85.5 106 MET B C 1
ATOM 2313 O O . MET B 1 106 ? 2.66 -0.105 -11.586 1 85.5 106 MET B O 1
ATOM 2317 N N . PRO B 1 107 ? 1.111 -1.78 -12.047 1 88.88 107 PRO B N 1
ATOM 2318 C CA . PRO B 1 107 ? 0.996 -2.02 -10.602 1 88.88 107 PRO B CA 1
ATOM 2319 C C . PRO B 1 107 ? 2.33 -2.385 -9.961 1 88.88 107 PRO B C 1
ATOM 2321 O O . PRO B 1 107 ? 3.084 -3.195 -10.5 1 88.88 107 PRO B O 1
ATOM 2324 N N . PHE B 1 108 ? 2.602 -1.654 -8.906 1 91.56 108 PHE B N 1
ATOM 2325 C CA . PHE B 1 108 ? 3.896 -1.78 -8.25 1 91.56 108 PHE B CA 1
ATOM 2326 C C . PHE B 1 108 ? 3.729 -1.896 -6.738 1 91.56 108 PHE B C 1
ATOM 2328 O O . PHE B 1 108 ? 2.971 -1.137 -6.133 1 91.56 108 PHE B O 1
ATOM 2335 N N . THR B 1 109 ? 4.438 -2.936 -6.168 1 93.25 109 THR B N 1
ATOM 2336 C CA . THR B 1 109 ? 4.398 -3.15 -4.723 1 93.25 109 THR B CA 1
ATOM 2337 C C . THR B 1 109 ? 5.805 -3.141 -4.137 1 93.25 109 THR B C 1
ATOM 2339 O O . THR B 1 109 ? 6.684 -3.873 -4.602 1 93.25 109 THR B O 1
ATOM 2342 N N . LEU B 1 110 ? 6.027 -2.244 -3.127 1 95.75 110 LEU B N 1
ATOM 2343 C CA . LEU B 1 110 ? 7.277 -2.24 -2.371 1 95.75 110 LEU B CA 1
ATOM 2344 C C . LEU B 1 110 ? 7.113 -2.99 -1.053 1 95.75 110 LEU B C 1
ATOM 2346 O O . LEU B 1 110 ? 6.34 -2.572 -0.188 1 95.75 110 LEU B O 1
ATOM 2350 N N . LEU B 1 111 ? 7.836 -4.086 -0.953 1 97 111 LEU B N 1
ATOM 2351 C CA . LEU B 1 111 ? 7.801 -4.965 0.21 1 97 111 LEU B CA 1
ATOM 2352 C C . LEU B 1 111 ? 9.078 -4.824 1.037 1 97 111 LEU B C 1
ATOM 2354 O O . LEU B 1 111 ? 10.18 -4.945 0.507 1 97 111 LEU B O 1
ATOM 2358 N N . VAL B 1 112 ? 8.922 -4.492 2.33 1 98 112 VAL B N 1
ATOM 2359 C CA . VAL B 1 112 ? 10.055 -4.395 3.242 1 98 112 VAL B CA 1
ATOM 2360 C C . VAL B 1 112 ? 9.945 -5.465 4.324 1 98 112 VAL B C 1
ATOM 2362 O O . VAL B 1 112 ? 8.984 -5.473 5.102 1 98 112 VAL B O 1
ATOM 2365 N N . GLU B 1 113 ? 10.953 -6.344 4.418 1 97.5 113 GLU B N 1
ATOM 2366 C CA . GLU B 1 113 ? 10.906 -7.48 5.336 1 97.5 113 GLU B CA 1
ATOM 2367 C C . GLU B 1 113 ? 11.32 -7.07 6.746 1 97.5 113 GLU B C 1
ATOM 2369 O O . GLU B 1 113 ? 12.312 -7.57 7.273 1 97.5 113 GLU B O 1
ATOM 2374 N N . ASP B 1 114 ? 10.508 -6.285 7.363 1 97.62 114 ASP B N 1
ATOM 2375 C CA . ASP B 1 114 ? 10.641 -5.809 8.734 1 97.62 114 ASP B CA 1
ATOM 2376 C C . ASP B 1 114 ? 9.297 -5.344 9.289 1 97.62 114 ASP B C 1
ATOM 2378 O O . ASP B 1 114 ? 8.891 -4.203 9.062 1 97.62 114 ASP B O 1
ATOM 2382 N N . VAL B 1 115 ? 8.641 -6.18 10.07 1 95.81 115 VAL B N 1
ATOM 2383 C CA . VAL B 1 115 ? 7.277 -5.941 10.516 1 95.81 115 VAL B CA 1
ATOM 2384 C C . VAL B 1 115 ? 7.219 -4.668 11.352 1 95.81 115 VAL B C 1
ATOM 2386 O O . VAL B 1 115 ? 6.203 -3.971 11.367 1 95.81 115 VAL B O 1
ATOM 2389 N N . ASP B 1 116 ? 8.32 -4.277 11.977 1 95.62 116 ASP B N 1
ATOM 2390 C CA . ASP B 1 116 ? 8.398 -3.08 12.805 1 95.62 116 ASP B CA 1
ATOM 2391 C C . ASP B 1 116 ? 9.047 -1.927 12.039 1 95.62 116 ASP B C 1
ATOM 2393 O O . ASP B 1 116 ? 9.492 -0.95 12.641 1 95.62 116 ASP B O 1
ATOM 2397 N N . GLY B 1 117 ? 9.109 -2.066 10.758 1 97.06 117 GLY B N 1
ATOM 2398 C CA . GLY B 1 117 ? 9.883 -1.135 9.945 1 97.06 117 GLY B CA 1
ATOM 2399 C C . GLY B 1 117 ? 9.422 0.303 10.094 1 97.06 117 GLY B C 1
ATOM 2400 O O . GLY B 1 117 ? 10.242 1.212 10.227 1 97.06 117 GLY B O 1
ATOM 2401 N N . TYR B 1 118 ? 8.117 0.576 10.109 1 97.12 118 TYR B N 1
ATOM 2402 C CA . TYR B 1 118 ? 7.633 1.945 10.227 1 97.12 118 TYR B CA 1
ATOM 2403 C C . TYR B 1 118 ? 8.039 2.559 11.562 1 97.12 118 TYR B C 1
ATOM 2405 O O . TYR B 1 118 ? 8.5 3.703 11.609 1 97.12 118 TYR B O 1
ATOM 2413 N N . ALA B 1 119 ? 7.887 1.787 12.625 1 96.44 119 ALA B N 1
ATOM 2414 C CA . ALA B 1 119 ? 8.297 2.242 13.945 1 96.44 119 ALA B CA 1
ATOM 2415 C C . ALA B 1 119 ? 9.789 2.553 13.984 1 96.44 119 ALA B C 1
ATOM 2417 O O . ALA B 1 119 ? 10.211 3.543 14.586 1 96.44 119 ALA B O 1
ATOM 2418 N N . LYS B 1 120 ? 10.547 1.687 13.375 1 97.56 120 LYS B N 1
ATOM 2419 C CA . LYS B 1 120 ? 11.992 1.886 13.344 1 97.56 120 LYS B CA 1
ATOM 2420 C C . LYS B 1 120 ? 12.352 3.17 12.609 1 97.56 120 LYS B C 1
ATOM 2422 O O . LYS B 1 120 ? 13.258 3.895 13.016 1 97.56 120 LYS B O 1
ATOM 2427 N N . ILE B 1 121 ? 11.6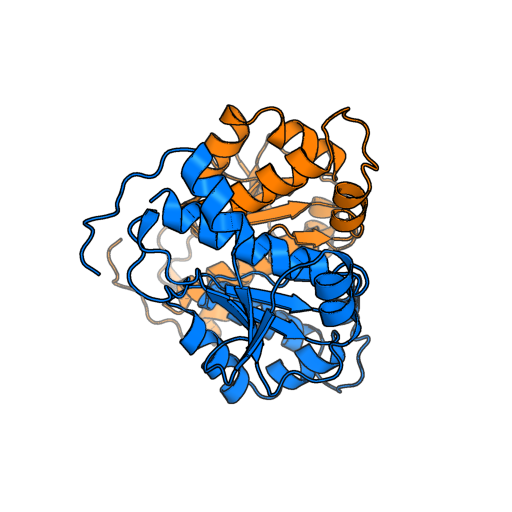41 3.453 11.5 1 97.31 121 ILE B N 1
ATOM 2428 C CA . ILE B 1 121 ? 11.859 4.676 10.734 1 97.31 121 ILE B CA 1
ATOM 2429 C C . ILE B 1 121 ? 11.555 5.891 11.602 1 97.31 121 ILE B C 1
ATOM 2431 O O . ILE B 1 121 ? 12.352 6.828 11.672 1 97.31 121 ILE B O 1
ATOM 2435 N N . LEU B 1 122 ? 10.469 5.875 12.367 1 97 122 LEU B N 1
ATOM 2436 C CA . LEU B 1 122 ? 10.047 7 13.195 1 97 122 LEU B CA 1
ATOM 2437 C C . LEU B 1 122 ? 11.047 7.262 14.312 1 97 122 LEU B C 1
ATOM 2439 O O . LEU B 1 122 ? 11.297 8.414 14.672 1 97 122 LEU B O 1
ATOM 2443 N N . ASN B 1 123 ? 11.656 6.176 14.781 1 96.75 123 ASN B N 1
ATOM 2444 C CA . ASN B 1 123 ? 12.477 6.285 15.977 1 96.75 123 ASN B CA 1
ATOM 2445 C C . ASN B 1 123 ? 13.969 6.289 15.633 1 96.75 123 ASN B C 1
ATOM 2447 O O . ASN B 1 123 ? 14.812 6.273 16.531 1 96.75 123 ASN B O 1
ATOM 2451 N N . GLY B 1 124 ? 14.289 6.242 14.422 1 96.94 124 GLY B N 1
ATOM 2452 C CA . GLY B 1 124 ? 15.68 6.281 14 1 96.94 124 GLY B CA 1
ATOM 2453 C C . GLY B 1 124 ? 16.453 5.02 14.352 1 96.94 124 GLY B C 1
ATOM 2454 O O . GLY B 1 124 ? 17.625 5.082 14.703 1 96.94 124 GLY B O 1
ATOM 2455 N N . LYS B 1 125 ? 15.758 3.885 14.406 1 97.12 125 LYS B N 1
ATOM 2456 C CA . LYS B 1 125 ? 16.391 2.617 14.75 1 97.12 125 LYS B CA 1
ATOM 2457 C C . LYS B 1 125 ? 16.844 1.869 13.492 1 97.12 125 LYS B C 1
ATOM 2459 O O . LYS B 1 125 ? 16.281 0.83 13.148 1 97.12 125 LYS B O 1
ATOM 2464 N N . TYR B 1 126 ? 17.875 2.248 12.852 1 97 126 TYR B N 1
ATOM 2465 C CA . TYR B 1 126 ? 18.547 1.671 11.695 1 97 126 TYR B CA 1
ATOM 2466 C C . TYR B 1 126 ? 20.016 2.082 11.664 1 97 126 TYR B C 1
ATOM 2468 O O . TYR B 1 126 ? 20.438 2.961 12.422 1 97 126 TYR B O 1
ATOM 2476 N N . ARG B 1 127 ? 20.766 1.487 10.891 1 96.12 127 ARG B N 1
ATOM 2477 C CA . ARG B 1 127 ? 22.219 1.62 10.922 1 96.12 127 ARG B CA 1
ATOM 2478 C C . ARG B 1 127 ? 22.672 2.949 10.312 1 96.12 127 ARG B C 1
ATOM 2480 O O . ARG B 1 127 ? 23.547 3.623 10.859 1 96.12 127 ARG B O 1
ATOM 2487 N N . SER B 1 128 ? 22.078 3.406 9.211 1 92.62 128 SER B N 1
ATOM 2488 C CA . SER B 1 128 ? 22.438 4.625 8.492 1 92.62 128 SER B CA 1
ATOM 2489 C C . SER B 1 128 ? 22.25 5.859 9.367 1 92.62 128 SER B C 1
ATOM 2491 O O . SER B 1 128 ? 21.312 5.914 10.172 1 92.62 128 SER B O 1
ATOM 2493 N N . ASN B 1 129 ? 23.062 6.867 9.25 1 92.12 129 ASN B N 1
ATOM 2494 C CA . ASN B 1 129 ? 22.906 8.125 9.969 1 92.12 129 ASN B CA 1
ATOM 2495 C C . ASN B 1 129 ? 21.906 9.047 9.297 1 92.12 129 ASN B C 1
ATOM 2497 O O . ASN B 1 129 ? 21.938 10.258 9.492 1 92.12 129 ASN B O 1
ATOM 2501 N N . TYR B 1 130 ? 21.078 8.516 8.609 1 93.94 130 TYR B N 1
ATOM 2502 C CA . TYR B 1 130 ? 20.031 9.297 7.949 1 93.94 130 TYR B CA 1
ATOM 2503 C C . TYR B 1 130 ? 19.031 9.836 8.961 1 93.94 130 TYR B C 1
ATOM 2505 O O . TYR B 1 130 ? 18.5 9.078 9.789 1 93.94 130 TYR B O 1
ATOM 2513 N N . ASN B 1 131 ? 18.75 11.133 8.945 1 96.69 131 ASN B N 1
ATOM 2514 C CA . ASN B 1 131 ? 17.812 11.758 9.867 1 96.69 131 ASN B CA 1
ATOM 2515 C C . ASN B 1 131 ? 16.406 11.188 9.703 1 96.69 131 ASN B C 1
ATOM 2517 O O . ASN B 1 131 ? 15.875 11.133 8.594 1 96.69 131 ASN B O 1
ATOM 2521 N N . PRO B 1 132 ? 15.766 10.758 10.812 1 96.62 132 PRO B N 1
ATOM 2522 C CA . PRO B 1 132 ? 14.469 10.086 10.727 1 96.62 132 PRO B CA 1
ATOM 2523 C C . PRO B 1 132 ? 13.383 10.961 10.102 1 96.62 132 PRO B C 1
ATOM 2525 O O . PRO B 1 132 ? 12.547 10.469 9.344 1 96.62 132 PRO B O 1
ATOM 2528 N N . VAL B 1 133 ? 13.352 12.211 10.438 1 96.19 133 VAL B N 1
ATOM 2529 C CA . VAL B 1 133 ? 12.352 13.125 9.898 1 96.19 133 VAL B CA 1
ATOM 2530 C C . VAL B 1 133 ? 12.516 13.242 8.383 1 96.19 133 VAL B C 1
ATOM 2532 O O . VAL B 1 133 ? 11.539 13.133 7.641 1 96.19 133 VAL B O 1
ATOM 2535 N N . SER B 1 134 ? 13.75 13.422 7.965 1 95.62 134 SER B N 1
ATOM 2536 C CA . SER B 1 134 ? 14.055 13.523 6.539 1 95.62 134 SER B CA 1
ATOM 2537 C C . SER B 1 134 ? 13.75 12.219 5.82 1 95.62 134 SER B C 1
ATOM 2539 O O . SER B 1 134 ? 13.25 12.227 4.691 1 95.62 134 SER B O 1
ATOM 2541 N N . LEU B 1 135 ? 14.086 11.109 6.461 1 96.31 135 LEU B N 1
ATOM 2542 C CA . LEU B 1 135 ? 13.82 9.797 5.887 1 96.31 135 LEU B CA 1
ATOM 2543 C C . LEU B 1 135 ? 12.328 9.594 5.66 1 96.31 135 LEU B C 1
ATOM 2545 O O . LEU B 1 135 ? 11.906 9.203 4.57 1 96.31 135 LEU B O 1
ATOM 2549 N N . LEU B 1 136 ? 11.539 9.852 6.691 1 96.81 136 LEU B N 1
ATOM 2550 C CA . LEU B 1 136 ? 10.094 9.727 6.582 1 96.81 136 LEU B CA 1
ATOM 2551 C C . LEU B 1 136 ? 9.547 10.633 5.488 1 96.81 136 LEU B C 1
ATOM 2553 O O . LEU B 1 136 ? 8.711 10.211 4.68 1 96.81 136 LEU B O 1
ATOM 2557 N N . GLY B 1 137 ? 10.023 11.883 5.449 1 96.31 137 GLY B N 1
ATOM 2558 C CA . GLY B 1 137 ? 9.609 12.82 4.41 1 96.31 137 GLY B CA 1
ATOM 2559 C C . GLY B 1 137 ? 9.898 12.32 3.008 1 96.31 137 GLY B C 1
ATOM 2560 O O . GLY B 1 137 ? 9.047 12.406 2.123 1 96.31 137 GLY B O 1
ATOM 2561 N N . SER B 1 138 ? 11.094 11.766 2.816 1 95.75 138 SER B N 1
ATOM 2562 C CA . SER B 1 138 ? 11.469 11.219 1.514 1 95.75 138 SER B CA 1
ATOM 2563 C C . SER B 1 138 ? 10.578 10.047 1.127 1 95.75 138 SER B C 1
ATOM 2565 O O . SER B 1 138 ? 10.086 9.977 -0.001 1 95.75 138 SER B O 1
ATOM 2567 N N . LEU B 1 139 ? 10.375 9.141 2.043 1 96 139 LEU B N 1
ATOM 2568 C CA . LEU B 1 139 ? 9.547 7.969 1.787 1 96 139 LEU B CA 1
ATOM 2569 C C . LEU B 1 139 ? 8.125 8.375 1.408 1 96 139 LEU B C 1
ATOM 2571 O O . LEU B 1 139 ? 7.586 7.902 0.406 1 96 139 LEU B O 1
ATOM 2575 N N . LYS B 1 140 ? 7.551 9.305 2.184 1 96.62 140 LYS B N 1
ATOM 2576 C CA . LYS B 1 140 ? 6.176 9.727 1.945 1 96.62 140 LYS B CA 1
ATOM 2577 C C . LYS B 1 140 ? 6.066 10.539 0.656 1 96.62 140 LYS B C 1
ATOM 2579 O O . LYS B 1 140 ? 5.051 10.477 -0.039 1 96.62 140 LYS B O 1
ATOM 2584 N N . THR B 1 141 ? 7.094 11.289 0.314 1 95 141 THR B N 1
ATOM 2585 C CA . THR B 1 141 ? 7.133 12 -0.961 1 95 141 THR B CA 1
ATOM 2586 C C . THR B 1 141 ? 7.055 11.016 -2.127 1 95 141 THR B C 1
ATOM 2588 O O . THR B 1 141 ? 6.258 11.195 -3.047 1 95 141 THR B O 1
ATOM 2591 N N . PHE B 1 142 ? 7.875 9.977 -2.08 1 94.19 142 PHE B N 1
ATOM 2592 C CA . PHE B 1 142 ? 7.879 8.984 -3.143 1 94.19 142 PHE B CA 1
ATOM 2593 C C . PHE B 1 142 ? 6.531 8.281 -3.232 1 94.19 142 PHE B C 1
ATOM 2595 O O . PHE B 1 142 ? 6.012 8.055 -4.328 1 94.19 142 PHE B O 1
ATOM 2602 N N . GLU B 1 143 ? 5.98 7.906 -2.068 1 93.62 143 GLU B N 1
ATOM 2603 C CA . GLU B 1 143 ? 4.68 7.25 -2.043 1 93.62 143 GLU B CA 1
ATOM 2604 C C . GLU B 1 143 ? 3.607 8.117 -2.697 1 93.62 143 GLU B C 1
ATOM 2606 O O . GLU B 1 143 ? 2.805 7.625 -3.492 1 93.62 143 GLU B O 1
ATOM 2611 N N . ALA B 1 144 ? 3.611 9.375 -2.393 1 92.38 144 ALA B N 1
ATOM 2612 C CA . ALA B 1 144 ? 2.623 10.305 -2.936 1 92.38 144 ALA B CA 1
ATOM 2613 C C . ALA B 1 144 ? 2.844 10.523 -4.43 1 92.38 144 ALA B C 1
ATOM 2615 O O . ALA B 1 144 ? 1.89 10.531 -5.211 1 92.38 144 ALA B O 1
ATOM 2616 N N . ARG B 1 145 ? 4.07 10.68 -4.855 1 90.44 145 ARG B N 1
ATOM 2617 C CA . ARG B 1 145 ? 4.422 11.039 -6.223 1 90.44 145 ARG B CA 1
ATOM 2618 C C . ARG B 1 145 ? 4.18 9.867 -7.176 1 90.44 145 ARG B C 1
ATOM 2620 O O . ARG B 1 145 ? 3.721 10.07 -8.305 1 90.44 145 ARG B O 1
ATOM 2627 N N . TYR B 1 146 ? 4.465 8.703 -6.703 1 90.19 146 TYR B N 1
ATOM 2628 C CA . TYR B 1 146 ? 4.43 7.562 -7.613 1 90.19 146 TYR B CA 1
ATOM 2629 C C . TYR B 1 146 ? 3.279 6.621 -7.262 1 90.19 146 TYR B C 1
ATOM 2631 O O . TYR B 1 146 ? 3.17 5.527 -7.824 1 90.19 146 TYR B O 1
ATOM 2639 N N . ASN B 1 147 ? 2.537 6.934 -6.328 1 87.44 147 ASN B N 1
ATOM 2640 C CA . ASN B 1 147 ? 1.284 6.281 -5.965 1 87.44 147 ASN B CA 1
ATOM 2641 C C . ASN B 1 147 ? 1.501 4.82 -5.586 1 87.44 147 ASN B C 1
ATOM 2643 O O . ASN B 1 147 ? 0.965 3.918 -6.23 1 87.44 147 ASN B O 1
ATOM 2647 N N . PHE B 1 148 ? 2.201 4.652 -4.52 1 88.31 148 PHE B N 1
ATOM 2648 C CA . PHE B 1 148 ? 2.369 3.332 -3.924 1 88.31 148 PHE B CA 1
ATOM 2649 C C . PHE B 1 148 ? 2.406 3.424 -2.404 1 88.31 148 PHE B C 1
ATOM 2651 O O . PHE B 1 148 ? 2.443 4.523 -1.844 1 88.31 148 PHE B O 1
ATOM 2658 N N . THR B 1 149 ? 2.232 2.283 -1.775 1 88.5 149 THR B N 1
ATOM 2659 C CA . THR B 1 149 ? 2.418 2.182 -0.332 1 88.5 149 THR B CA 1
ATOM 2660 C C . THR B 1 149 ? 3.467 1.125 0.006 1 88.5 149 THR B C 1
ATOM 2662 O O . THR B 1 149 ? 3.551 0.092 -0.661 1 88.5 149 THR B O 1
ATOM 2665 N N . THR B 1 150 ? 4.227 1.447 0.975 1 94.69 150 THR B N 1
ATOM 2666 C CA . THR B 1 150 ? 5.238 0.516 1.458 1 94.69 150 THR B CA 1
ATOM 2667 C C . THR B 1 150 ? 4.625 -0.501 2.416 1 94.69 150 THR B C 1
ATOM 2669 O O . THR B 1 150 ? 3.951 -0.127 3.379 1 94.69 150 THR B O 1
ATOM 2672 N N . HIS B 1 151 ? 4.844 -1.716 2.088 1 95.44 151 HIS B N 1
ATOM 2673 C CA . HIS B 1 151 ? 4.324 -2.77 2.953 1 95.44 151 HIS B CA 1
ATOM 2674 C C . HIS B 1 151 ? 5.426 -3.365 3.82 1 95.44 151 HIS B C 1
ATOM 2676 O O . HIS B 1 151 ? 6.395 -3.928 3.305 1 95.44 151 HIS B O 1
ATOM 2682 N N . PHE B 1 152 ? 5.281 -3.277 5.164 1 97.44 152 PHE B N 1
ATOM 2683 C CA . PHE B 1 152 ? 6.203 -3.865 6.129 1 97.44 152 PHE B CA 1
ATOM 2684 C C . PHE B 1 152 ? 5.695 -5.219 6.613 1 97.44 152 PHE B C 1
ATOM 2686 O O . PHE B 1 152 ? 4.57 -5.32 7.105 1 97.44 152 PHE B O 1
ATOM 2693 N N . ILE B 1 153 ? 6.586 -6.215 6.527 1 96.88 153 ILE B N 1
ATOM 2694 C CA . ILE B 1 153 ? 6.051 -7.559 6.738 1 96.88 153 ILE B CA 1
ATOM 2695 C C . ILE B 1 153 ? 7.086 -8.422 7.457 1 96.88 153 ILE B C 1
ATOM 2697 O O . ILE B 1 153 ? 8.289 -8.133 7.402 1 96.88 153 ILE B O 1
ATOM 2701 N N . ASN B 1 154 ? 6.613 -9.422 8.203 1 96.56 154 ASN B N 1
ATOM 2702 C CA . ASN B 1 154 ? 7.469 -10.508 8.68 1 96.56 154 ASN B CA 1
ATOM 2703 C C . ASN B 1 154 ? 8.023 -11.336 7.52 1 96.56 154 ASN B C 1
ATOM 2705 O O . ASN B 1 154 ? 7.262 -11.797 6.664 1 96.56 154 ASN B O 1
ATOM 2709 N N . PRO B 1 155 ? 9.328 -11.516 7.531 1 96.56 155 PRO B N 1
ATOM 2710 C CA . PRO B 1 155 ? 9.945 -12.242 6.414 1 96.56 155 PRO B CA 1
ATOM 2711 C C . PRO B 1 155 ? 9.359 -13.641 6.223 1 96.56 155 PRO B C 1
ATOM 2713 O O . PRO B 1 155 ? 9.352 -14.156 5.105 1 96.56 155 PRO B O 1
ATOM 2716 N N . ALA B 1 156 ? 8.836 -14.203 7.25 1 96.44 156 ALA B N 1
ATOM 2717 C CA . ALA B 1 156 ? 8.273 -15.547 7.172 1 96.44 156 ALA B CA 1
ATOM 2718 C C . ALA B 1 156 ? 7.109 -15.602 6.184 1 96.44 156 ALA B C 1
ATOM 2720 O O . ALA B 1 156 ? 6.773 -16.672 5.668 1 96.44 156 ALA B O 1
ATOM 2721 N N . TYR B 1 157 ? 6.508 -14.461 5.836 1 97.44 157 TYR B N 1
ATOM 2722 C CA . TYR B 1 157 ? 5.301 -14.445 5.02 1 97.44 157 TYR B CA 1
ATOM 2723 C C . TYR B 1 157 ? 5.57 -13.805 3.662 1 97.44 157 TYR B C 1
ATOM 2725 O O . TYR B 1 157 ? 4.648 -13.609 2.865 1 97.44 157 TYR B O 1
ATOM 2733 N N . SER B 1 158 ? 6.848 -13.477 3.34 1 97.56 158 SER B N 1
ATOM 2734 C CA . SER B 1 158 ? 7.195 -12.766 2.115 1 97.56 158 SER B CA 1
ATOM 2735 C C . SER B 1 158 ? 6.84 -13.586 0.88 1 97.56 158 SER B C 1
ATOM 2737 O O . SER B 1 158 ? 6.281 -13.055 -0.083 1 97.56 158 SER B O 1
ATOM 2739 N N . GLY B 1 159 ? 7.164 -14.891 0.922 1 98.12 159 GLY B N 1
ATOM 2740 C CA . GLY B 1 159 ? 6.836 -15.734 -0.213 1 98.12 159 GLY B CA 1
ATOM 2741 C C . GLY B 1 159 ? 5.355 -15.758 -0.537 1 98.12 159 GLY B C 1
ATOM 2742 O O . GLY B 1 159 ? 4.965 -15.625 -1.698 1 98.12 159 GLY B O 1
ATOM 2743 N N . ASN B 1 160 ? 4.543 -15.961 0.471 1 98.19 160 ASN B N 1
ATOM 2744 C CA . ASN B 1 160 ? 3.092 -15.953 0.311 1 98.19 160 ASN B CA 1
ATOM 2745 C C . ASN B 1 160 ? 2.6 -14.625 -0.261 1 98.19 160 ASN B C 1
ATOM 2747 O O . ASN B 1 160 ? 1.798 -14.602 -1.196 1 98.19 160 ASN B O 1
ATOM 2751 N N . TYR B 1 161 ? 3.061 -13.539 0.316 1 98.12 161 TYR B N 1
ATOM 2752 C CA . TYR B 1 161 ? 2.635 -12.203 -0.089 1 98.12 161 TYR B CA 1
ATOM 2753 C C . TYR B 1 161 ? 2.941 -11.961 -1.562 1 98.12 161 TYR B C 1
ATOM 2755 O O . TYR B 1 161 ? 2.086 -11.484 -2.311 1 98.12 161 TYR B O 1
ATOM 2763 N N . ILE B 1 162 ? 4.164 -12.266 -1.973 1 98.06 162 ILE B N 1
ATOM 2764 C CA . ILE B 1 162 ? 4.613 -12.047 -3.344 1 98.06 162 ILE B CA 1
ATOM 2765 C C . ILE B 1 162 ? 3.752 -12.867 -4.305 1 98.06 162 ILE B C 1
ATOM 2767 O O . ILE B 1 162 ? 3.217 -12.328 -5.277 1 98.06 162 ILE B O 1
ATOM 2771 N N . TYR B 1 163 ? 3.598 -14.133 -4.008 1 98.5 163 TYR B N 1
ATOM 2772 C CA . TYR B 1 163 ? 2.846 -15.031 -4.883 1 98.5 163 TYR B CA 1
ATOM 2773 C C . TYR B 1 163 ? 1.41 -14.547 -5.051 1 98.5 163 TYR B C 1
ATOM 2775 O O . TYR B 1 163 ? 0.924 -14.406 -6.176 1 98.5 163 TYR B O 1
ATOM 2783 N N . HIS B 1 164 ? 0.725 -14.227 -4 1 98.12 164 HIS B N 1
ATOM 2784 C CA . HIS B 1 164 ? -0.692 -13.891 -4.074 1 98.12 164 HIS B CA 1
ATOM 2785 C C . HIS B 1 164 ? -0.898 -12.508 -4.688 1 98.12 164 HIS B C 1
ATOM 2787 O O . HIS B 1 164 ? -1.897 -12.266 -5.367 1 98.12 164 HIS B O 1
ATOM 2793 N N . THR B 1 165 ? 0.025 -11.586 -4.453 1 97.5 165 THR B N 1
ATOM 2794 C CA . THR B 1 165 ? -0.04 -10.305 -5.145 1 97.5 165 THR B CA 1
ATOM 2795 C C . THR B 1 165 ? -0.027 -10.508 -6.656 1 97.5 165 THR B C 1
ATOM 2797 O O . THR B 1 165 ? -0.89 -9.984 -7.363 1 97.5 165 THR B O 1
ATOM 2800 N N . LEU B 1 166 ? 0.9 -11.312 -7.156 1 97.62 166 LEU B N 1
ATOM 2801 C CA . LEU B 1 166 ? 1.072 -11.516 -8.594 1 97.62 166 LEU B CA 1
ATOM 2802 C C . LEU B 1 166 ? -0.039 -12.391 -9.156 1 97.62 166 LEU B C 1
ATOM 2804 O O . LEU B 1 166 ? -0.512 -12.164 -10.266 1 97.62 166 LEU B O 1
ATOM 2808 N N . LEU B 1 167 ? -0.433 -13.367 -8.352 1 97.81 167 LEU B N 1
ATOM 2809 C CA . LEU B 1 167 ? -1.519 -14.258 -8.75 1 97.81 167 LEU B CA 1
ATOM 2810 C C . LEU B 1 167 ? -2.797 -13.469 -9.023 1 97.81 167 LEU B C 1
ATOM 2812 O O . LEU B 1 167 ? -3.434 -13.648 -10.062 1 97.81 167 LEU B O 1
ATOM 2816 N N . TYR B 1 168 ? -3.127 -12.578 -8.188 1 96.62 168 TYR B N 1
ATOM 2817 C CA . TYR B 1 168 ? -4.402 -11.883 -8.312 1 96.62 168 TYR B CA 1
ATOM 2818 C C . TYR B 1 168 ? -4.297 -10.727 -9.305 1 96.62 168 TYR B C 1
ATOM 2820 O O . TYR B 1 168 ? -5.305 -10.297 -9.875 1 96.62 168 TYR B O 1
ATOM 2828 N N . LEU B 1 169 ? -3.125 -10.219 -9.492 1 95.12 169 LEU B N 1
ATOM 2829 C CA . LEU B 1 169 ? -2.928 -9.336 -10.641 1 95.12 169 LEU B CA 1
ATOM 2830 C C . LEU B 1 169 ? -3.223 -10.062 -11.945 1 95.12 169 LEU B C 1
ATOM 2832 O O . LEU B 1 169 ? -3.941 -9.539 -12.805 1 95.12 169 LEU B O 1
ATOM 2836 N N . ALA B 1 170 ? -2.656 -11.273 -12.062 1 96.06 170 ALA B N 1
ATOM 2837 C CA . ALA B 1 170 ? -2.889 -12.094 -13.25 1 96.06 170 ALA B CA 1
ATOM 2838 C C . ALA B 1 170 ? -4.371 -12.406 -13.422 1 96.06 170 ALA B C 1
ATOM 2840 O O . ALA B 1 170 ? -4.906 -12.336 -14.531 1 96.06 170 ALA B O 1
ATOM 2841 N N . ARG B 1 171 ? -4.957 -12.719 -12.328 1 95.19 171 ARG B N 1
ATOM 2842 C CA . ARG B 1 171 ? -6.383 -13.031 -12.359 1 95.19 171 ARG B CA 1
ATOM 2843 C C . ARG B 1 171 ? -7.191 -11.852 -12.883 1 95.19 171 ARG B C 1
ATOM 2845 O O . ARG B 1 171 ? -8.094 -12.023 -13.703 1 95.19 171 ARG B O 1
ATOM 2852 N N . GLU B 1 172 ? -6.859 -10.672 -12.453 1 92 172 GLU B N 1
ATOM 2853 C CA . GLU B 1 172 ? -7.586 -9.477 -12.891 1 92 172 GLU B CA 1
ATOM 2854 C C . GLU B 1 172 ? -7.359 -9.203 -14.375 1 92 172 GLU B C 1
ATOM 2856 O O . GLU B 1 172 ? -8.266 -8.742 -15.07 1 92 172 GLU B O 1
ATOM 2861 N N . VAL B 1 173 ? -6.176 -9.492 -14.805 1 89.12 173 VAL B N 1
ATOM 2862 C CA . VAL B 1 173 ? -5.848 -9.281 -16.203 1 89.12 173 VAL B CA 1
ATOM 2863 C C . VAL B 1 173 ? -6.652 -10.242 -17.078 1 89.12 173 VAL B C 1
ATOM 2865 O O . VAL B 1 173 ? -7.117 -9.875 -18.156 1 89.12 173 VAL B O 1
ATOM 2868 N N . LEU B 1 174 ? -6.844 -11.469 -16.625 1 90.94 174 LEU B N 1
ATOM 2869 C CA . LEU B 1 174 ? -7.57 -12.484 -17.375 1 90.94 174 LEU B CA 1
ATOM 2870 C C . LEU B 1 174 ? -9.062 -12.18 -17.406 1 90.94 174 LEU B C 1
ATOM 2872 O O . LEU B 1 174 ? -9.773 -12.594 -18.328 1 90.94 174 LEU B O 1
ATOM 2876 N N . LYS B 1 175 ? -9.5 -11.453 -16.375 1 87.69 175 LYS B N 1
ATOM 2877 C CA . LYS B 1 175 ? -10.914 -11.109 -16.281 1 87.69 175 LYS B CA 1
ATOM 2878 C C . LYS B 1 175 ? -11.234 -9.898 -17.156 1 87.69 175 LYS B C 1
ATOM 2880 O O . LYS B 1 175 ? -12.391 -9.695 -17.547 1 87.69 175 LYS B O 1
ATOM 2885 N N . SER B 1 176 ? -10.242 -9.016 -17.297 1 75.75 176 SER B N 1
ATOM 2886 C CA . SER B 1 176 ? -10.469 -7.77 -18.031 1 75.75 176 SER B CA 1
ATOM 2887 C C . SER B 1 176 ? -10.57 -8.016 -19.531 1 75.75 176 SER B C 1
ATOM 2889 O O . SER B 1 176 ? -11.336 -7.352 -20.219 1 75.75 176 SER B O 1
#

pLDDT: mean 92.26, std 10.66, range [28.09, 98.62]

Sequence (352 aa):
MSALGYRYDKKEIDQILKTLVITVDTREQKNQHVREYFMKKDIPFVNRTMKTGDYGCYIPANPELGIIRDTFVNGAVERKNGVDELVESIKDRTRFENELIRSVKMPFTLLVEDVDGYAKILNGKYRSNYNPVSLLGSLKTFEARYNFTTHFINPAYSGNYIYHTLLYLAREVLKSMSALGYRYDKKEIDQILKTLVITVDTREQKNQHVREYFMKKDIPFVNRTMKTGDYGCYIPANPELGIIRDTFVNGAVERKNGVDELVESIKDRTRFENELIRSVKMPFTLLVEDVDGYAKILNGKYRSNYNPVSLLGSLKTFEARYNFTTHFINPAYSGNYIYHTLLYLAREVLKS

Solvent-accessible surface area (backbone atoms only — not comparable to full-atom values): 19315 Å² total; per-residue (Å²): 128,84,78,75,60,73,84,63,52,73,67,54,47,54,58,53,58,73,55,40,32,36,35,32,22,62,82,65,68,95,47,59,71,36,51,49,43,30,58,76,68,70,48,52,68,46,78,40,86,55,96,61,48,40,32,38,37,30,37,62,51,34,66,94,77,69,30,82,50,68,40,73,45,80,39,30,36,33,74,32,85,16,54,54,53,47,52,53,38,56,72,41,44,67,65,42,48,51,55,51,59,71,36,61,87,34,60,55,40,44,38,28,37,25,51,60,33,67,61,27,46,73,68,52,65,55,81,67,90,64,55,32,70,60,49,52,50,51,53,36,38,50,26,49,74,61,68,44,59,76,35,51,32,53,60,91,47,46,31,60,52,53,51,47,53,53,48,27,37,45,50,50,61,58,71,98,128,83,76,74,61,72,84,61,51,73,68,54,48,53,56,52,59,74,55,39,29,35,35,32,22,64,82,66,68,94,48,59,72,36,51,50,43,30,59,75,68,70,47,51,68,47,78,39,87,55,95,63,46,38,32,39,37,30,37,62,52,34,67,93,78,69,30,80,48,69,42,73,45,82,37,30,34,33,75,31,84,19,53,54,53,47,52,54,40,57,72,42,44,66,64,42,48,51,55,51,60,72,36,62,87,34,60,56,42,45,37,28,36,25,51,59,31,68,59,28,46,72,68,51,66,54,83,66,89,65,54,31,69,60,50,52,49,52,54,34,40,51,27,48,74,60,68,44,58,75,36,50,32,53,61,91,47,46,31,60,52,54,50,46,52,52,51,27,38,45,50,50,60,57,71,98

InterPro domains:
  IPR006166 ERCC4 domain [PF02732] (24-163)
  IPR006166 ERCC4 domain [SM00891] (21-116)
  IPR011335 Restriction endonuclease type II-like [SSF52980] (19-164)

Secondary structure (DSSP, 8-state):
---------HHHHHHHHTT-EEEEETT--S-HHHHHHHHHTT--EEEE--SS-SEEEEEPPBGGGTB-S-EEEEEEEEEESSHHHHHHHHHSHHHHHHHHHHHTTS-EEEEES-TTHHHHHHHT-SSS---HHHHHHHHHHHHHHHT--EEE--GGGHHHHHHHHHHHHHHHHHH-/---------HHHHHHHHTT-EEEEETT--S-HHHHHHHHHTT--EEEE--SS-SEEEEEPPBGGGTB-S-EEEEEEEEEESSHHHHHHHHHSHHHHHHHHHHHTTS-EEEEES-TTHHHHHHHT-SSS---HHHHHHHHHHHHHHHT--EEE--GGGHHHHHHHHHHHHHHHHHH-